Protein AF-0000000067832054 (afdb_homodimer)

Structure (mmCIF, N/CA/C/O backbone):
data_AF-0000000067832054-model_v1
#
loop_
_entity.id
_entity.type
_entity.pdbx_description
1 polymer 'Succinate dehydrogenase hydrophobic membrane anchor subunit'
#
loop_
_atom_site.group_PDB
_atom_site.id
_atom_site.type_symbol
_atom_site.label_atom_id
_atom_site.label_alt_id
_atom_site.label_comp_id
_atom_site.label_asym_id
_atom_site.label_entity_id
_atom_site.label_seq_id
_atom_site.pdbx_PDB_ins_code
_atom_site.Cartn_x
_atom_site.Cartn_y
_atom_site.Cartn_z
_atom_site.occupancy
_atom_site.B_iso_or_equiv
_atom_site.auth_seq_id
_atom_site.auth_comp_id
_atom_site.auth_asym_id
_atom_site.auth_atom_id
_atom_site.pdbx_PDB_model_num
ATOM 1 N N . MET A 1 1 ? 2.346 -46.156 -77.625 1 33.69 1 MET A N 1
ATOM 2 C CA . MET A 1 1 ? 1.283 -45.812 -76.688 1 33.69 1 MET A CA 1
ATOM 3 C C . MET A 1 1 ? 1.854 -45.531 -75.312 1 33.69 1 MET A C 1
ATOM 5 O O . MET A 1 1 ? 2.34 -46.469 -74.625 1 33.69 1 MET A O 1
ATOM 9 N N . SER A 1 2 ? 2.498 -44.281 -75.125 1 40.47 2 SER A N 1
ATOM 10 C CA . SER A 1 2 ? 3.213 -43.688 -74 1 40.47 2 SER A CA 1
ATOM 11 C C . SER A 1 2 ? 2.303 -43.531 -72.75 1 40.47 2 SER A C 1
ATOM 13 O O . SER A 1 2 ? 1.223 -42.969 -72.875 1 40.47 2 SER A O 1
ATOM 15 N N . GLN A 1 3 ? 2.223 -44.531 -71.875 1 40.19 3 GLN A N 1
ATOM 16 C CA . GLN A 1 3 ? 1.502 -44.594 -70.562 1 40.19 3 GLN A CA 1
ATOM 17 C C . GLN A 1 3 ? 1.875 -43.406 -69.688 1 40.19 3 GLN A C 1
ATOM 19 O O . GLN A 1 3 ? 3.043 -43.219 -69.375 1 40.19 3 GLN A O 1
ATOM 24 N N . VAL A 1 4 ? 1.217 -42.219 -69.938 1 43.94 4 VAL A N 1
ATOM 25 C CA . VAL A 1 4 ? 1.311 -41.031 -69.125 1 43.94 4 VAL A CA 1
ATOM 26 C C . VAL A 1 4 ? 0.984 -41.375 -67.625 1 43.94 4 VAL A C 1
ATOM 28 O O . VAL A 1 4 ? -0.061 -41.938 -67.375 1 43.94 4 VAL A O 1
ATOM 31 N N . ASP A 1 5 ? 1.998 -41.719 -66.812 1 42.72 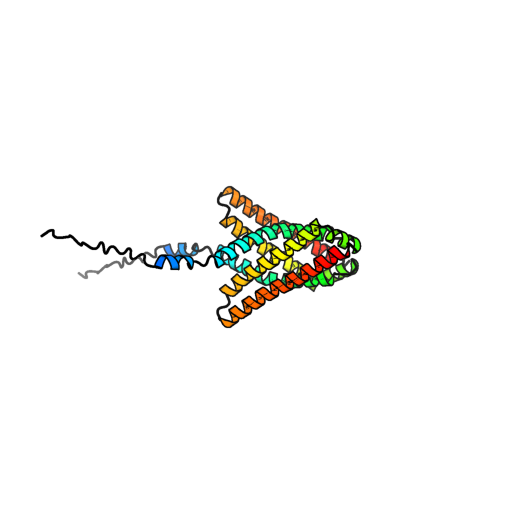5 ASP A N 1
ATOM 32 C CA . ASP A 1 5 ? 1.954 -41.906 -65.375 1 42.72 5 ASP A CA 1
ATOM 33 C C . ASP A 1 5 ? 1.341 -40.719 -64.688 1 42.72 5 ASP A C 1
ATOM 35 O O . ASP A 1 5 ? 1.955 -39.656 -64.625 1 42.72 5 ASP A O 1
ATOM 39 N N . ASN A 1 6 ? 0.06 -40.375 -64.875 1 41.69 6 ASN A N 1
ATOM 40 C CA . ASN A 1 6 ? -0.659 -39.312 -64.188 1 41.69 6 ASN A CA 1
ATOM 41 C C . ASN A 1 6 ? -0.686 -39.531 -62.656 1 41.69 6 ASN A C 1
ATOM 43 O O . ASN A 1 6 ? -1.661 -40.031 -62.125 1 41.69 6 ASN A O 1
ATOM 47 N N . ARG A 1 7 ? 0.294 -40.156 -61.969 1 42.91 7 ARG A N 1
ATOM 48 C CA . ARG A 1 7 ? 0.244 -40.25 -60.531 1 42.91 7 ARG A CA 1
ATOM 49 C C . ARG A 1 7 ? 0.083 -38.875 -59.906 1 42.91 7 ARG A C 1
ATOM 51 O O . ARG A 1 7 ? 0.966 -38.031 -60 1 42.91 7 ARG A O 1
ATOM 58 N N . GLN A 1 8 ? -1.174 -38.312 -59.906 1 37.03 8 GLN A N 1
ATOM 59 C CA . GLN A 1 8 ? -1.584 -37.094 -59.219 1 37.03 8 GLN A CA 1
ATOM 60 C C . GLN A 1 8 ? -1.083 -37.125 -57.781 1 37.03 8 GLN A C 1
ATOM 62 O O . GLN A 1 8 ? -1.231 -38.125 -57.062 1 37.03 8 GLN A O 1
ATOM 67 N N . ASN A 1 9 ? 0.013 -36.438 -57.406 1 40.25 9 ASN A N 1
ATOM 68 C CA . ASN A 1 9 ? 0.587 -36.094 -56.125 1 40.25 9 ASN A CA 1
ATOM 69 C C . ASN A 1 9 ? -0.485 -35.656 -55.125 1 40.25 9 ASN A C 1
ATOM 71 O O . ASN A 1 9 ? -0.99 -34.531 -55.219 1 40.25 9 ASN A O 1
ATOM 75 N N . THR A 1 10 ? -1.546 -36.406 -54.75 1 43.62 10 THR A N 1
ATOM 76 C CA . THR A 1 10 ? -2.566 -36.125 -53.75 1 43.62 10 THR A CA 1
ATOM 77 C C . THR A 1 10 ? -1.928 -35.781 -52.406 1 43.62 10 THR A C 1
ATOM 79 O O . THR A 1 10 ? -2.604 -35.781 -51.375 1 43.62 10 THR A O 1
ATOM 82 N N . ALA A 1 11 ? -0.562 -35.719 -52.281 1 40.88 11 ALA A N 1
ATOM 83 C CA . ALA A 1 11 ? -0.113 -35.281 -50.938 1 40.88 11 ALA A CA 1
ATOM 84 C C . ALA A 1 11 ? -0.702 -33.938 -50.562 1 40.88 11 ALA A C 1
ATOM 86 O O . ALA A 1 11 ? -0.162 -32.875 -50.938 1 40.88 11 ALA A O 1
ATOM 87 N N . LEU A 1 12 ? -1.973 -33.656 -50.875 1 41.66 12 LEU A N 1
ATOM 88 C CA . LEU A 1 12 ? -2.541 -32.438 -50.281 1 41.66 12 LEU A CA 1
ATOM 89 C C . LEU A 1 12 ? -2.143 -32.344 -48.812 1 41.66 12 LEU A C 1
ATOM 91 O O . LEU A 1 12 ? -2.205 -33.312 -48.062 1 41.66 12 LEU A O 1
ATOM 95 N N . SER A 1 13 ? -1.1 -31.562 -48.5 1 43.88 13 SER A N 1
ATOM 96 C CA . SER A 1 13 ? -0.665 -31.078 -47.188 1 43.88 13 SER A CA 1
ATOM 97 C C . SER A 1 13 ? -1.856 -30.703 -46.312 1 43.88 13 SER A C 1
ATOM 99 O O . SER A 1 13 ? -2.629 -29.812 -46.656 1 43.88 13 SER A O 1
ATOM 101 N N . MET A 1 14 ? -2.689 -31.656 -45.844 1 42.53 14 MET A N 1
ATOM 102 C CA . MET A 1 14 ? -3.674 -31.344 -44.812 1 42.53 14 MET A CA 1
ATOM 103 C C . MET A 1 14 ? -3.061 -30.469 -43.719 1 42.53 14 MET A C 1
ATOM 105 O O . MET A 1 14 ? -2.381 -30.984 -42.844 1 42.53 14 MET A O 1
ATOM 109 N N . ARG A 1 15 ? -2.375 -29.344 -44.125 1 40.06 15 ARG A N 1
ATOM 110 C CA . ARG A 1 15 ? -2.152 -28.422 -43.031 1 40.06 15 ARG A CA 1
ATOM 111 C C . ARG A 1 15 ? -3.416 -28.266 -42.188 1 40.06 15 ARG A C 1
ATOM 113 O O . ARG A 1 15 ? -4.461 -27.875 -42.688 1 40.06 15 ARG A O 1
ATOM 120 N N . THR A 1 16 ? -3.691 -29.234 -41.344 1 38.56 16 THR A N 1
ATOM 121 C CA . THR A 1 16 ? -4.738 -29.078 -40.344 1 38.56 16 THR A CA 1
ATOM 122 C C . THR A 1 16 ? -4.707 -27.688 -39.75 1 38.56 16 THR A C 1
ATOM 124 O O . THR A 1 16 ? -3.631 -27.156 -39.469 1 38.56 16 THR A O 1
ATOM 127 N N . PRO A 1 17 ? -5.719 -26.891 -39.969 1 43.28 17 PRO A N 1
ATOM 128 C CA . PRO A 1 17 ? -5.902 -25.562 -39.344 1 43.28 17 PRO A CA 1
ATOM 129 C C . PRO A 1 17 ? -5.629 -25.562 -37.844 1 43.28 17 PRO A C 1
ATOM 131 O O . PRO A 1 17 ? -5.98 -24.609 -37.156 1 43.28 17 PRO A O 1
ATOM 134 N N . ARG A 1 18 ? -5.145 -26.625 -37.281 1 42.75 18 ARG A N 1
ATOM 135 C CA . ARG A 1 18 ? -4.988 -26.594 -35.844 1 42.75 18 ARG A CA 1
ATOM 136 C C . ARG A 1 18 ? -3.98 -25.516 -35.438 1 42.75 18 ARG A C 1
ATOM 138 O O . ARG A 1 18 ? -3.789 -25.266 -34.25 1 42.75 18 ARG A O 1
ATOM 145 N N . ALA A 1 19 ? -3.188 -25.078 -36.406 1 43.16 19 ALA A N 1
ATOM 146 C CA . ALA A 1 19 ? -2.193 -24.109 -35.938 1 43.16 19 ALA A CA 1
ATOM 147 C C . ALA A 1 19 ? -2.859 -22.828 -35.469 1 43.16 19 ALA A C 1
ATOM 149 O O . ALA A 1 19 ? -2.27 -22.062 -34.688 1 43.16 19 ALA A O 1
ATOM 150 N N . ARG A 1 20 ? -4.059 -22.547 -36.031 1 40.66 20 ARG A N 1
ATOM 151 C CA . ARG A 1 20 ? -4.574 -21.25 -35.625 1 40.66 20 ARG A CA 1
ATOM 152 C C . ARG A 1 20 ? -5.082 -21.281 -34.188 1 40.66 20 ARG A C 1
ATOM 154 O O . ARG A 1 20 ? -5.246 -20.234 -33.562 1 40.66 20 ARG A O 1
ATOM 161 N N . VAL A 1 21 ? -5.504 -22.516 -33.688 1 41.47 21 VAL A N 1
ATOM 162 C CA . VAL A 1 21 ? -6.051 -22.484 -32.344 1 41.47 21 VAL A CA 1
ATOM 163 C C . VAL A 1 21 ? -4.926 -22.281 -31.328 1 41.47 21 VAL A C 1
ATOM 165 O O . VAL A 1 21 ? -5.172 -22.172 -30.125 1 41.47 21 VAL A O 1
ATOM 168 N N . LYS A 1 22 ? -3.719 -22.547 -31.672 1 39.19 22 LYS A N 1
ATOM 169 C CA . LYS A 1 22 ? -2.664 -22.438 -30.672 1 39.19 22 LYS A CA 1
ATOM 170 C C . LYS A 1 22 ? -2.578 -21.016 -30.125 1 39.19 22 LYS A C 1
ATOM 172 O O . LYS A 1 22 ? -1.837 -20.75 -29.172 1 39.19 22 LYS A O 1
ATOM 177 N N . GLY A 1 23 ? -2.98 -20.125 -30.922 1 40.56 23 GLY A N 1
ATOM 178 C CA . GLY A 1 23 ? -2.797 -18.75 -30.438 1 40.56 23 GLY A CA 1
ATOM 179 C C . GLY A 1 23 ? -3.67 -18.422 -29.25 1 40.56 23 GLY A C 1
ATOM 180 O O . GLY A 1 23 ? -3.586 -17.328 -28.703 1 40.56 23 GLY A O 1
ATOM 181 N N . LEU A 1 24 ? -4.902 -19.078 -29.156 1 40.03 24 LEU A N 1
ATOM 182 C CA . LEU A 1 24 ? -5.762 -18.75 -28.031 1 40.03 24 LEU A CA 1
ATOM 183 C C . LEU A 1 24 ? -5.242 -19.406 -26.75 1 40.03 24 LEU A C 1
ATOM 185 O O . LEU A 1 24 ? -5.992 -19.578 -25.781 1 40.03 24 LEU A O 1
ATOM 189 N N . GLY A 1 25 ? -4.273 -20.328 -26.781 1 38.09 25 GLY A N 1
ATOM 190 C CA . GLY A 1 25 ? -3.82 -21.141 -25.672 1 38.09 25 GLY A CA 1
ATOM 191 C C . GLY A 1 25 ? -3.846 -20.406 -24.344 1 38.09 25 GLY A C 1
ATOM 192 O O . GLY A 1 25 ? -4.422 -19.312 -24.25 1 38.09 25 GLY A O 1
ATOM 193 N N . ALA A 1 26 ? -2.795 -20.688 -23.422 1 42.59 26 ALA A N 1
ATOM 194 C CA . ALA A 1 26 ? -2.586 -20 -22.141 1 42.59 26 ALA A CA 1
ATOM 195 C C . ALA A 1 26 ? -2.74 -18.5 -22.281 1 42.59 26 ALA A C 1
ATOM 197 O O . ALA A 1 26 ? -1.941 -17.844 -22.969 1 42.59 26 ALA A O 1
ATOM 198 N N . SER A 1 27 ? -3.879 -17.812 -22.531 1 42.97 27 SER A N 1
ATOM 199 C CA . SER A 1 27 ? -4.316 -16.469 -22.906 1 42.97 27 SER A CA 1
ATOM 200 C C . SER A 1 27 ? -3.373 -15.414 -22.344 1 42.97 27 SER A C 1
ATOM 202 O O . SER A 1 27 ? -3.041 -15.445 -21.156 1 42.97 27 SER A O 1
ATOM 204 N N . GLY A 1 28 ? -2.328 -15.023 -23.016 1 49.34 28 GLY A N 1
ATOM 205 C CA . GLY A 1 28 ? -1.411 -13.906 -22.828 1 49.34 28 GLY A CA 1
ATOM 206 C C . GLY A 1 28 ? -1.923 -12.875 -21.844 1 49.34 28 GLY A C 1
ATOM 207 O O . GLY A 1 28 ? -1.162 -12.023 -21.375 1 49.34 28 GLY A O 1
ATOM 208 N N . HIS A 1 29 ? -3.254 -12.781 -21.672 1 55.72 29 HIS A N 1
ATOM 209 C CA . HIS A 1 29 ? -3.836 -11.766 -20.812 1 55.72 29 HIS A CA 1
ATOM 210 C C . HIS A 1 29 ? -3.529 -12.062 -19.344 1 55.72 29 HIS A C 1
ATOM 212 O O . HIS A 1 29 ? -3.262 -11.141 -18.562 1 55.72 29 HIS A O 1
ATOM 218 N N . GLY A 1 30 ? -3.49 -13.383 -19 1 60.53 30 GLY A N 1
ATOM 219 C CA . GLY A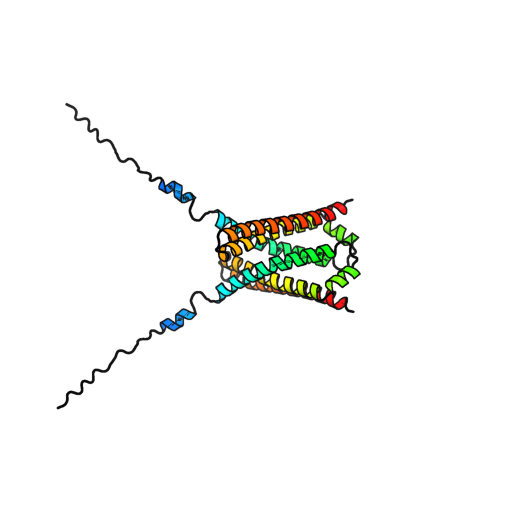 1 30 ? -3.205 -13.734 -17.609 1 60.53 30 GLY A CA 1
ATOM 220 C C . GLY A 1 30 ? -1.763 -13.477 -17.219 1 60.53 30 GLY A C 1
ATOM 221 O O . GLY A 1 30 ? -1.495 -12.938 -16.141 1 60.53 30 GLY A O 1
ATOM 222 N N . ALA A 1 31 ? -0.839 -13.789 -18.109 1 68.69 31 ALA A N 1
ATOM 223 C CA . ALA A 1 31 ? 0.584 -13.602 -17.828 1 68.69 31 ALA A CA 1
ATOM 224 C C . ALA A 1 31 ? 0.932 -12.125 -17.719 1 68.69 31 ALA A C 1
ATOM 226 O O . ALA A 1 31 ? 1.747 -11.734 -16.875 1 68.69 31 ALA A O 1
ATOM 227 N N . GLY A 1 32 ? 0.336 -11.414 -18.547 1 75.81 32 GLY A N 1
ATOM 228 C CA . GLY A 1 32 ? 0.558 -9.977 -18.5 1 75.81 32 GLY A CA 1
ATOM 229 C C . GLY A 1 32 ? 0.115 -9.359 -17.188 1 75.81 32 GLY A C 1
ATOM 230 O O . GLY A 1 32 ? 0.824 -8.523 -16.625 1 75.81 32 GLY A O 1
ATOM 231 N N . HIS A 1 33 ? -1.023 -9.922 -16.656 1 83.31 33 HIS A N 1
ATOM 232 C CA . HIS A 1 33 ? -1.553 -9.422 -15.383 1 83.31 33 HIS A CA 1
ATOM 233 C C . HIS A 1 33 ? -0.624 -9.758 -14.227 1 83.31 33 HIS A C 1
ATOM 235 O O . HIS A 1 33 ? -0.399 -8.93 -13.344 1 83.31 33 HIS A O 1
ATOM 241 N N . PHE A 1 34 ? -0.03 -10.914 -14.43 1 85.94 34 PHE A N 1
ATOM 242 C CA . PHE A 1 34 ? 0.839 -11.375 -13.352 1 85.94 34 PHE A CA 1
ATOM 243 C C . PHE A 1 34 ? 2.127 -10.562 -13.312 1 85.94 34 PHE A C 1
ATOM 245 O O . PHE A 1 34 ? 2.559 -10.133 -12.234 1 85.94 34 PHE A O 1
ATOM 252 N N . TRP A 1 35 ? 2.689 -10.359 -14.438 1 90.75 35 TRP A N 1
ATOM 253 C CA . TRP A 1 35 ? 3.945 -9.617 -14.469 1 90.75 35 TRP A CA 1
ATOM 254 C C . TRP A 1 35 ? 3.732 -8.172 -14.039 1 90.75 35 TRP A C 1
ATOM 256 O O . TRP A 1 35 ? 4.562 -7.598 -13.328 1 90.75 35 TRP A O 1
ATOM 266 N N . LEU A 1 36 ? 2.652 -7.598 -14.445 1 94.81 36 LEU A N 1
ATOM 267 C CA . LEU A 1 36 ? 2.357 -6.215 -14.086 1 94.81 36 LEU A CA 1
ATOM 268 C C . LEU A 1 36 ? 2.131 -6.078 -12.586 1 94.81 36 LEU A C 1
ATOM 270 O O . LEU A 1 36 ? 2.543 -5.086 -11.977 1 94.81 36 LEU A O 1
ATOM 274 N N . GLN A 1 37 ? 1.518 -6.996 -11.984 1 95.12 37 GLN A N 1
ATOM 275 C CA . GLN A 1 37 ? 1.31 -6.977 -10.539 1 95.12 37 GLN A CA 1
ATOM 276 C C . GLN A 1 37 ? 2.639 -7.023 -9.789 1 95.12 37 GLN A C 1
ATOM 278 O O . GLN A 1 37 ? 2.842 -6.281 -8.828 1 95.12 37 GLN A O 1
ATOM 283 N N . ARG A 1 38 ? 3.545 -7.84 -10.273 1 93.69 38 ARG A N 1
ATOM 284 C CA . ARG A 1 38 ? 4.863 -7.93 -9.656 1 93.69 38 ARG A CA 1
ATOM 285 C C . ARG A 1 38 ? 5.66 -6.648 -9.875 1 93.69 38 ARG A C 1
ATOM 287 O O . ARG A 1 38 ? 6.359 -6.184 -8.969 1 93.69 38 ARG A O 1
ATOM 294 N N . LEU A 1 39 ? 5.523 -6.141 -11.086 1 95.75 39 LEU A N 1
ATOM 295 C CA . LEU A 1 39 ? 6.219 -4.895 -11.398 1 95.75 39 LEU A CA 1
ATOM 296 C C . LEU A 1 39 ? 5.719 -3.76 -10.508 1 95.75 39 LEU A C 1
ATOM 298 O O . LEU A 1 39 ? 6.516 -3.02 -9.93 1 95.75 39 LEU A O 1
ATOM 302 N N . THR A 1 40 ? 4.453 -3.617 -10.328 1 97.06 40 THR A N 1
ATOM 303 C CA . THR A 1 40 ? 3.906 -2.574 -9.469 1 97.06 40 THR A CA 1
ATOM 304 C C . THR A 1 40 ? 4.234 -2.852 -8.008 1 97.06 40 THR A C 1
ATOM 306 O O . THR A 1 40 ? 4.469 -1.922 -7.23 1 97.06 40 THR A O 1
ATOM 309 N N . GLY A 1 41 ? 4.25 -4.133 -7.691 1 97.31 41 GLY A N 1
ATOM 310 C CA . GLY A 1 41 ? 4.676 -4.473 -6.34 1 97.31 41 GLY A CA 1
ATOM 311 C C . GLY A 1 41 ? 6.07 -3.975 -6.016 1 97.31 41 GLY A C 1
ATOM 312 O O . GLY A 1 41 ? 6.281 -3.34 -4.977 1 97.31 41 GLY A O 1
ATOM 313 N N . ALA A 1 42 ? 6.973 -4.23 -6.895 1 95.62 42 ALA A N 1
ATOM 314 C CA . ALA A 1 42 ? 8.352 -3.789 -6.703 1 95.62 42 ALA A CA 1
ATOM 315 C C . ALA A 1 42 ? 8.445 -2.266 -6.699 1 95.62 42 ALA A C 1
ATOM 317 O O . ALA A 1 42 ? 9.133 -1.683 -5.859 1 95.62 42 ALA A O 1
ATOM 318 N N . SER A 1 43 ? 7.797 -1.678 -7.648 1 97.38 43 SER A N 1
ATOM 319 C CA . SER A 1 43 ? 7.758 -0.22 -7.695 1 97.38 43 SER A CA 1
ATOM 320 C C . SER A 1 43 ? 7.164 0.361 -6.418 1 97.38 43 SER A C 1
ATOM 322 O O . SER A 1 43 ? 7.656 1.362 -5.895 1 97.38 43 SER A O 1
ATOM 324 N N . ASN A 1 44 ? 6.141 -0.279 -5.918 1 97.94 44 ASN A N 1
ATOM 325 C CA . ASN A 1 44 ? 5.465 0.205 -4.723 1 97.94 44 ASN A CA 1
ATOM 326 C C . ASN A 1 44 ? 6.371 0.133 -3.496 1 97.94 44 ASN A C 1
ATOM 328 O O . ASN A 1 44 ? 6.293 0.984 -2.609 1 97.94 44 ASN A O 1
ATOM 332 N N . ALA A 1 45 ? 7.215 -0.845 -3.436 1 96.19 45 ALA A N 1
ATOM 333 C CA . ALA A 1 45 ? 8.164 -0.909 -2.326 1 96.19 45 ALA A CA 1
ATOM 334 C C . ALA A 1 45 ? 9.031 0.347 -2.273 1 96.19 45 ALA A C 1
ATOM 336 O O . ALA A 1 45 ? 9.266 0.901 -1.196 1 96.19 45 ALA A O 1
ATOM 337 N N . LEU A 1 46 ? 9.453 0.815 -3.4 1 96.69 46 LEU A N 1
ATOM 338 C CA . LEU A 1 46 ? 10.289 2.008 -3.479 1 96.69 46 LEU A CA 1
ATOM 339 C C . LEU A 1 46 ? 9.461 3.268 -3.26 1 96.69 46 LEU A C 1
ATOM 341 O O . LEU A 1 46 ? 9.852 4.152 -2.498 1 96.69 46 LEU A O 1
ATOM 345 N N . LEU A 1 47 ? 8.336 3.344 -3.848 1 98 47 LEU A N 1
ATOM 346 C CA . LEU A 1 47 ? 7.484 4.531 -3.795 1 98 47 LEU A CA 1
ATOM 347 C C . LEU A 1 47 ? 6.898 4.719 -2.4 1 98 47 LEU A C 1
ATOM 349 O O . LEU A 1 47 ? 6.719 5.852 -1.946 1 98 47 LEU A O 1
ATOM 353 N N . MET A 1 48 ? 6.586 3.621 -1.755 1 96 48 MET A N 1
ATOM 354 C CA . MET A 1 48 ? 6.062 3.729 -0.396 1 96 48 MET A CA 1
ATOM 355 C C . MET A 1 48 ? 7.133 4.25 0.56 1 96 48 MET A C 1
ATOM 357 O O . MET A 1 48 ? 6.828 5.004 1.485 1 96 48 MET A O 1
ATOM 361 N N . LEU A 1 49 ? 8.352 3.838 0.346 1 95.75 49 LEU A N 1
ATOM 362 C CA . LEU A 1 49 ? 9.438 4.406 1.137 1 95.75 49 LEU A CA 1
ATOM 363 C C . LEU A 1 49 ? 9.531 5.914 0.932 1 95.75 49 LEU A C 1
ATOM 365 O O . LEU A 1 49 ? 9.648 6.672 1.899 1 95.75 49 LEU A O 1
ATOM 369 N N . ALA A 1 50 ? 9.469 6.305 -0.283 1 96.94 50 ALA A N 1
ATOM 370 C CA . ALA A 1 50 ? 9.469 7.734 -0.582 1 96.94 50 ALA A CA 1
ATOM 371 C C . ALA A 1 50 ? 8.289 8.438 0.084 1 96.94 50 ALA A C 1
ATOM 373 O O . ALA A 1 50 ? 8.43 9.539 0.615 1 96.94 50 ALA A O 1
ATOM 374 N N . PHE A 1 51 ? 7.137 7.816 0.112 1 95.94 51 PHE A N 1
ATOM 375 C CA . PHE A 1 51 ? 5.938 8.367 0.735 1 95.94 51 PHE A CA 1
ATOM 376 C C . PHE A 1 51 ? 6.141 8.547 2.234 1 95.94 51 PHE A C 1
ATOM 378 O O . PHE A 1 51 ? 5.82 9.602 2.789 1 95.94 51 PHE A O 1
ATOM 385 N N . VAL A 1 52 ? 6.715 7.555 2.859 1 92.19 52 VAL A N 1
ATOM 386 C CA . VAL A 1 52 ? 6.969 7.617 4.297 1 92.19 52 VAL A CA 1
ATOM 387 C C . VAL A 1 52 ? 7.934 8.758 4.602 1 92.19 52 VAL A C 1
ATOM 389 O O . VAL A 1 52 ? 7.738 9.5 5.566 1 92.19 52 VAL A O 1
ATOM 392 N N . VAL A 1 53 ? 8.945 8.945 3.764 1 93.69 53 VAL A N 1
ATOM 393 C CA . VAL A 1 53 ? 9.922 10.008 3.949 1 93.69 53 VAL A CA 1
ATOM 394 C C . VAL A 1 53 ? 9.234 11.367 3.783 1 93.69 53 VAL A C 1
ATOM 396 O O . VAL A 1 53 ? 9.477 12.289 4.566 1 93.69 53 VAL A O 1
ATOM 399 N N . ILE A 1 54 ? 8.328 11.477 2.848 1 93.69 54 ILE A N 1
ATOM 400 C CA . ILE A 1 54 ? 7.605 12.727 2.604 1 93.69 54 ILE A CA 1
ATOM 401 C C . ILE A 1 54 ? 6.723 13.055 3.805 1 93.69 54 ILE A C 1
ATOM 403 O O . ILE A 1 54 ? 6.695 14.195 4.27 1 93.69 54 ILE A O 1
ATOM 407 N N . ILE A 1 55 ? 6.055 12.047 4.336 1 88.31 55 ILE A N 1
ATOM 408 C CA . ILE A 1 55 ? 5.199 12.258 5.496 1 88.31 55 ILE A CA 1
ATOM 409 C C . ILE A 1 55 ? 6.051 12.664 6.699 1 88.31 55 ILE A C 1
ATOM 411 O O . ILE A 1 55 ? 5.684 13.562 7.457 1 88.31 55 ILE A O 1
ATOM 415 N N . ALA A 1 56 ? 7.215 12.023 6.812 1 86 56 ALA A N 1
ATOM 416 C CA . ALA A 1 56 ? 8.117 12.344 7.914 1 86 56 ALA A CA 1
ATOM 417 C C . ALA A 1 56 ? 8.633 13.773 7.801 1 86 56 ALA A C 1
ATOM 419 O O . ALA A 1 56 ? 8.797 14.461 8.812 1 86 56 ALA A O 1
ATOM 420 N N . LEU A 1 57 ? 8.82 14.227 6.625 1 89 57 LEU A N 1
ATOM 421 C CA . LEU A 1 57 ? 9.305 15.586 6.391 1 89 57 LEU A CA 1
ATOM 422 C C . LEU A 1 57 ? 8.227 16.609 6.73 1 89 57 LEU A C 1
ATOM 424 O O . LEU A 1 57 ? 8.531 17.781 6.949 1 89 57 LEU A O 1
ATOM 428 N N . MET A 1 58 ? 7.02 16.172 6.75 1 84.19 58 MET A N 1
ATOM 429 C CA . MET A 1 58 ? 5.91 17.062 7.047 1 84.19 58 MET A CA 1
ATOM 430 C C . MET A 1 58 ? 5.734 17.234 8.555 1 84.19 58 MET A C 1
ATOM 432 O O . MET A 1 58 ? 5.094 18.188 9 1 84.19 58 MET A O 1
ATOM 436 N N . ALA A 1 59 ? 6.324 16.328 9.258 1 76.75 59 ALA A N 1
ATOM 437 C CA . ALA A 1 59 ? 6.164 16.391 10.711 1 76.75 59 ALA A CA 1
ATOM 438 C C . ALA A 1 59 ? 6.664 17.719 11.266 1 76.75 59 ALA A C 1
ATOM 440 O O . ALA A 1 59 ? 7.773 18.156 10.95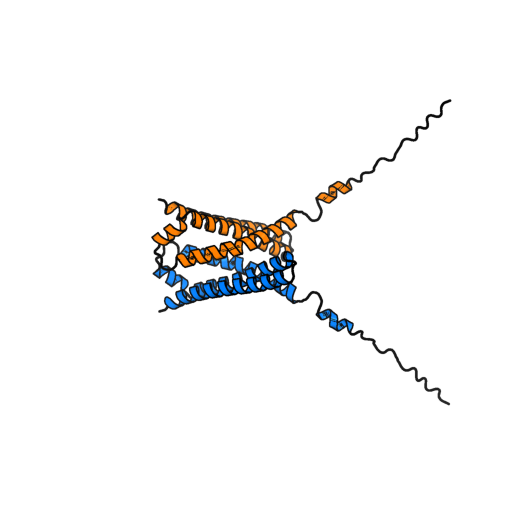3 1 76.75 59 ALA A O 1
ATOM 441 N N . GLY A 1 60 ? 5.82 18.391 12.016 1 76.5 60 GLY A N 1
ATOM 442 C CA . GLY A 1 60 ? 6.203 19.641 12.664 1 76.5 60 GLY A CA 1
ATOM 443 C C . GLY A 1 60 ? 6.051 20.859 11.773 1 76.5 60 GLY A C 1
ATOM 444 O O . GLY A 1 60 ? 6.285 21.984 12.203 1 76.5 60 GLY A O 1
ATOM 445 N N . ARG A 1 61 ? 5.742 20.625 10.562 1 81.75 61 ARG A N 1
ATOM 446 C CA . ARG A 1 61 ? 5.602 21.75 9.641 1 81.75 61 ARG A CA 1
ATOM 447 C C . ARG A 1 61 ? 4.215 22.375 9.742 1 81.75 61 ARG A C 1
ATOM 449 O O . ARG A 1 61 ? 3.254 21.703 10.141 1 81.75 61 ARG A O 1
ATOM 456 N N . THR A 1 62 ? 4.215 23.672 9.438 1 83.12 62 THR A N 1
ATOM 457 C CA . THR A 1 62 ? 2.938 24.359 9.328 1 83.12 62 THR A CA 1
ATOM 458 C C . THR A 1 62 ? 2.221 23.969 8.031 1 83.12 62 THR A C 1
ATOM 460 O O . THR A 1 62 ? 2.814 23.344 7.152 1 83.12 62 THR A O 1
ATOM 463 N N . TYR A 1 63 ? 0.944 24.281 7.953 1 81.62 63 TYR A N 1
ATOM 464 C CA . TYR A 1 63 ? 0.154 23.953 6.773 1 81.62 63 TYR A CA 1
ATOM 465 C C . TYR A 1 63 ? 0.763 24.578 5.523 1 81.62 63 TYR A C 1
ATOM 467 O O . TYR A 1 63 ? 0.958 23.891 4.512 1 81.62 63 TYR A O 1
ATOM 475 N N . PRO A 1 64 ? 1.188 25.859 5.582 1 85.88 64 PRO A N 1
ATOM 476 C CA . PRO A 1 64 ? 1.8 26.438 4.383 1 85.88 64 PRO A CA 1
ATOM 477 C C . PRO A 1 64 ? 3.096 25.734 3.982 1 85.88 64 PRO A C 1
ATOM 479 O O . PRO A 1 64 ? 3.369 25.578 2.791 1 85.88 64 PRO A O 1
ATOM 482 N N . GLN A 1 65 ? 3.846 25.266 4.875 1 88.06 65 GLN A N 1
ATOM 483 C CA . GLN A 1 65 ? 5.09 24.562 4.586 1 88.06 65 GLN A CA 1
ATOM 484 C C . GLN A 1 65 ? 4.816 23.188 3.979 1 88.06 65 GLN A C 1
ATOM 486 O O . GLN A 1 65 ? 5.539 22.734 3.086 1 88.06 65 GLN A O 1
ATOM 491 N N . ALA A 1 66 ? 3.762 22.594 4.516 1 86.69 66 ALA A N 1
ATOM 492 C CA . ALA A 1 66 ? 3.359 21.297 3.979 1 86.69 66 ALA A CA 1
ATOM 493 C C . ALA A 1 66 ? 2.877 21.438 2.537 1 86.69 66 ALA A C 1
ATOM 495 O O . ALA A 1 66 ? 3.229 20.609 1.682 1 86.69 66 ALA A O 1
ATOM 496 N N . VAL A 1 67 ? 2.15 22.406 2.316 1 89 67 VAL A N 1
ATOM 497 C CA . VAL A 1 67 ? 1.647 22.672 0.973 1 89 67 VAL A CA 1
ATOM 498 C C . VAL A 1 67 ? 2.814 22.953 0.029 1 89 67 VAL A C 1
ATOM 500 O O . VAL A 1 67 ? 2.836 22.469 -1.104 1 89 67 VAL A O 1
ATOM 503 N N . ALA A 1 68 ? 3.77 23.719 0.5 1 93 68 ALA A N 1
ATOM 504 C CA . ALA A 1 68 ? 4.945 24.016 -0.312 1 93 68 ALA A CA 1
ATOM 505 C C . ALA A 1 68 ? 5.707 22.75 -0.675 1 93 68 ALA A C 1
ATOM 507 O O . ALA A 1 68 ? 6.191 22.609 -1.801 1 93 68 ALA A O 1
ATOM 508 N N . LEU A 1 69 ? 5.77 21.891 0.26 1 93.75 69 LEU A N 1
ATOM 509 C CA . LEU A 1 69 ? 6.457 20.625 0.019 1 93.75 69 LEU A CA 1
ATOM 510 C C . LEU A 1 69 ? 5.738 19.812 -1.055 1 93.75 69 LEU A C 1
ATOM 512 O O . LEU A 1 69 ? 6.371 19.328 -1.995 1 93.75 69 LEU A O 1
ATOM 516 N N . VAL A 1 70 ? 4.395 19.719 -0.949 1 92.69 70 VAL A N 1
ATOM 517 C CA . VAL A 1 70 ? 3.6 18.922 -1.876 1 92.69 70 VAL A CA 1
ATOM 518 C C . VAL A 1 70 ? 3.564 19.609 -3.244 1 92.69 70 VAL A C 1
ATOM 520 O O . VAL A 1 70 ? 3.41 18.938 -4.27 1 92.69 70 VAL A O 1
ATOM 523 N N . SER A 1 71 ? 3.77 20.859 -3.223 1 94.94 71 SER A N 1
ATOM 524 C CA . SER A 1 71 ? 3.727 21.625 -4.465 1 94.94 71 SER A CA 1
ATOM 525 C C . SER A 1 71 ? 5.035 21.5 -5.234 1 94.94 71 SER A C 1
ATOM 527 O O . SER A 1 71 ? 5.113 21.906 -6.402 1 94.94 71 SER A O 1
ATOM 529 N N . HIS A 1 72 ? 6.086 21.078 -4.57 1 96.12 72 HIS A N 1
ATOM 530 C CA . HIS A 1 72 ? 7.316 20.797 -5.305 1 96.12 72 HIS A CA 1
ATOM 531 C C . HIS A 1 72 ? 7.086 19.766 -6.398 1 96.12 72 HIS A C 1
ATOM 533 O O . HIS A 1 72 ? 6.5 18.703 -6.145 1 96.12 72 HIS A O 1
ATOM 539 N N . PRO A 1 73 ? 7.508 19.984 -7.637 1 96.38 73 PRO A N 1
ATOM 540 C CA . PRO A 1 73 ? 7.184 19.109 -8.766 1 96.38 73 PRO A CA 1
ATOM 541 C C . PRO A 1 73 ? 7.648 17.672 -8.555 1 96.38 73 PRO A C 1
ATOM 543 O O . PRO A 1 73 ? 6.949 16.734 -8.938 1 96.38 73 PRO A O 1
ATOM 546 N N . LEU A 1 74 ? 8.789 17.484 -7.973 1 97.31 74 LEU A N 1
ATOM 547 C CA . LEU A 1 74 ? 9.289 16.125 -7.742 1 97.31 74 LEU A CA 1
ATOM 548 C C . LEU A 1 74 ? 8.406 15.375 -6.754 1 97.31 74 LEU A C 1
ATOM 550 O O . LEU A 1 74 ? 8.117 14.195 -6.949 1 97.31 74 LEU A O 1
ATOM 554 N N . VAL A 1 75 ? 8.008 16.016 -5.68 1 97.44 75 VAL A N 1
ATOM 555 C CA . VAL A 1 75 ? 7.164 15.398 -4.668 1 97.44 75 VAL A CA 1
ATOM 556 C C . VAL A 1 75 ? 5.797 15.07 -5.266 1 97.44 75 VAL A C 1
ATOM 558 O O . VAL A 1 75 ? 5.289 13.961 -5.094 1 97.44 75 VAL A O 1
ATOM 561 N N . ALA A 1 76 ? 5.273 16 -6.023 1 97.31 76 ALA A N 1
ATOM 562 C CA . ALA A 1 76 ? 3.971 15.797 -6.648 1 97.31 76 ALA A CA 1
ATOM 563 C C . ALA A 1 76 ? 4.012 14.617 -7.617 1 97.31 76 ALA A C 1
ATOM 565 O O . ALA A 1 76 ? 3.096 13.789 -7.645 1 97.31 76 ALA A O 1
ATOM 566 N N . ILE A 1 77 ? 5.039 14.531 -8.359 1 98.19 77 ILE A N 1
ATOM 567 C CA . ILE A 1 77 ? 5.184 13.461 -9.336 1 98.19 77 ILE A CA 1
ATOM 568 C C . ILE A 1 77 ? 5.289 12.117 -8.617 1 98.19 77 ILE A C 1
ATOM 570 O O . ILE A 1 77 ? 4.668 11.133 -9.039 1 98.19 77 ILE A O 1
ATOM 574 N N . ILE A 1 78 ? 6.102 12.07 -7.586 1 98.44 78 ILE A N 1
ATOM 575 C CA . ILE A 1 78 ? 6.262 10.844 -6.809 1 98.44 78 ILE A CA 1
ATOM 576 C C . ILE A 1 78 ? 4.91 10.398 -6.254 1 98.44 78 ILE A C 1
ATOM 578 O O . ILE A 1 78 ? 4.551 9.227 -6.34 1 98.44 78 ILE A O 1
ATOM 582 N N . LEU A 1 79 ? 4.117 11.328 -5.719 1 97.88 79 LEU A N 1
ATOM 583 C CA . LEU A 1 79 ? 2.816 11.008 -5.145 1 97.88 79 LEU A CA 1
ATOM 584 C C . LEU A 1 79 ? 1.844 10.539 -6.223 1 97.88 79 LEU A C 1
ATOM 586 O O . LEU A 1 79 ? 1.076 9.602 -6.004 1 97.88 79 LEU A O 1
ATOM 590 N N . ILE A 1 80 ? 1.88 11.141 -7.375 1 98.44 80 ILE A N 1
ATOM 591 C CA . ILE A 1 80 ? 1.01 10.766 -8.484 1 98.44 80 ILE A CA 1
ATOM 592 C C . ILE A 1 80 ? 1.361 9.359 -8.961 1 98.44 80 ILE A C 1
ATOM 594 O O . ILE A 1 80 ? 0.477 8.516 -9.148 1 98.44 80 ILE A O 1
ATOM 598 N N . LEU A 1 81 ? 2.65 9.117 -9.102 1 98.69 81 LEU A N 1
ATOM 599 C CA . LEU A 1 81 ? 3.098 7.793 -9.516 1 98.69 81 LEU A CA 1
ATOM 600 C C . LEU A 1 81 ? 2.697 6.742 -8.484 1 98.69 81 LEU A C 1
ATOM 602 O O . LEU A 1 81 ? 2.291 5.637 -8.844 1 98.69 81 LEU A O 1
ATOM 606 N N . ALA A 1 82 ? 2.816 7.074 -7.223 1 98.19 82 ALA A N 1
ATOM 607 C CA . ALA A 1 82 ? 2.453 6.148 -6.152 1 98.19 82 ALA A CA 1
ATOM 608 C C . ALA A 1 82 ? 0.971 5.789 -6.219 1 98.19 82 ALA A C 1
ATOM 610 O O . ALA A 1 82 ? 0.607 4.613 -6.121 1 98.19 82 ALA A O 1
ATOM 611 N N . VAL A 1 83 ? 0.119 6.773 -6.434 1 98 83 VAL A N 1
ATOM 612 C CA . VAL A 1 83 ? -1.321 6.543 -6.477 1 98 83 VAL A CA 1
ATOM 613 C C . VAL A 1 83 ? -1.667 5.645 -7.66 1 98 83 VAL A C 1
ATOM 615 O O . VAL A 1 83 ? -2.402 4.664 -7.512 1 98 83 VAL A O 1
ATOM 618 N N . VAL A 1 84 ? -1.116 5.941 -8.812 1 98.5 84 VAL A N 1
ATOM 619 C CA . VAL A 1 84 ? -1.401 5.172 -10.023 1 98.5 84 VAL A CA 1
ATOM 620 C C . VAL A 1 84 ? -0.897 3.74 -9.852 1 98.5 84 VAL A C 1
ATOM 622 O O . VAL A 1 84 ? -1.622 2.783 -10.125 1 98.5 84 VAL A O 1
ATOM 625 N N . SER A 1 85 ? 0.28 3.59 -9.375 1 98.62 85 SER A N 1
ATOM 626 C CA . SER A 1 85 ? 0.875 2.268 -9.203 1 98.62 85 SER A CA 1
ATOM 627 C C . SER A 1 85 ? 0.108 1.443 -8.18 1 98.62 85 SER A C 1
ATOM 629 O O . SER A 1 85 ? -0.201 0.274 -8.414 1 98.62 85 SER A O 1
ATOM 631 N N . VAL A 1 86 ? -0.205 2.01 -7.035 1 98 86 VAL A N 1
ATOM 632 C CA . VAL A 1 86 ? -0.86 1.291 -5.945 1 98 86 VAL A CA 1
ATOM 633 C C . VAL A 1 86 ? -2.26 0.86 -6.379 1 98 86 VAL A C 1
ATOM 635 O O . VAL A 1 86 ? -2.695 -0.253 -6.078 1 98 86 VAL A O 1
ATOM 638 N N . THR A 1 87 ? -2.982 1.697 -7.074 1 98.06 87 THR A N 1
ATOM 639 C CA . THR A 1 87 ? -4.352 1.36 -7.453 1 98.06 87 THR A CA 1
ATOM 640 C C . THR A 1 87 ? -4.363 0.272 -8.523 1 98.06 87 THR A C 1
ATOM 642 O O . THR A 1 87 ? -5.246 -0.588 -8.531 1 98.06 87 THR A O 1
ATOM 645 N N . ILE A 1 88 ? -3.389 0.327 -9.461 1 98.25 88 ILE A N 1
ATOM 646 C CA . ILE A 1 88 ? -3.271 -0.754 -10.43 1 98.25 88 ILE A CA 1
ATOM 647 C C . ILE A 1 88 ? -2.928 -2.059 -9.719 1 98.25 88 ILE A C 1
ATOM 649 O O . ILE A 1 88 ? -3.529 -3.1 -9.992 1 98.25 88 ILE A O 1
ATOM 653 N N . HIS A 1 89 ? -1.96 -2.02 -8.875 1 97.94 89 HIS A N 1
ATOM 654 C CA . HIS A 1 89 ? -1.551 -3.172 -8.078 1 97.94 89 HIS A CA 1
ATOM 655 C C . HIS A 1 89 ? -2.734 -3.77 -7.324 1 97.94 89 HIS A C 1
ATOM 657 O O . HIS A 1 89 ? -2.941 -4.984 -7.348 1 97.94 89 HIS A O 1
ATOM 663 N N . MET A 1 90 ? -3.467 -2.906 -6.633 1 97.81 90 MET A N 1
ATOM 664 C CA . MET A 1 90 ? -4.625 -3.342 -5.855 1 97.81 90 MET A CA 1
ATOM 665 C C . MET A 1 90 ? -5.672 -3.99 -6.758 1 97.81 90 MET A C 1
ATOM 667 O O . MET A 1 90 ? -6.223 -5.039 -6.418 1 97.81 90 MET A O 1
ATOM 671 N N . ARG A 1 91 ? -5.965 -3.35 -7.855 1 97.94 91 ARG A N 1
ATOM 672 C CA . ARG A 1 91 ? -6.961 -3.885 -8.773 1 97.94 91 ARG A CA 1
ATOM 673 C C . ARG A 1 91 ? -6.578 -5.285 -9.25 1 97.94 91 ARG A C 1
ATOM 675 O O . ARG A 1 91 ? -7.406 -6.195 -9.25 1 97.94 91 ARG A O 1
ATOM 682 N N . LEU A 1 92 ? -5.379 -5.41 -9.641 1 97.31 92 LEU A N 1
ATOM 683 C CA . LEU A 1 92 ? -4.902 -6.695 -10.148 1 97.31 92 LEU A CA 1
ATOM 684 C C . LEU A 1 92 ? -4.898 -7.746 -9.047 1 97.31 92 LEU A C 1
ATOM 686 O O . LEU A 1 92 ? -5.281 -8.898 -9.273 1 97.31 92 LEU A O 1
ATOM 690 N N . GLY A 1 93 ? -4.434 -7.324 -7.887 1 95.5 93 GLY A N 1
ATOM 691 C CA . GLY A 1 93 ? -4.434 -8.25 -6.766 1 95.5 93 GLY A CA 1
ATOM 692 C C . GLY A 1 93 ? -5.82 -8.727 -6.383 1 95.5 93 GLY A C 1
ATOM 693 O O . GLY A 1 93 ? -6.047 -9.922 -6.188 1 95.5 93 GLY A O 1
ATOM 694 N N . MET A 1 94 ? -6.707 -7.855 -6.305 1 96.62 94 MET A N 1
ATOM 695 C CA . MET A 1 94 ? -8.078 -8.203 -5.93 1 96.62 94 MET A CA 1
ATOM 696 C C . MET A 1 94 ? -8.75 -9.008 -7.039 1 96.62 94 MET A C 1
ATOM 698 O O . MET A 1 94 ? -9.594 -9.867 -6.762 1 96.62 94 MET A O 1
ATOM 702 N N . GLN A 1 95 ? -8.422 -8.719 -8.273 1 97 95 GLN A N 1
ATOM 703 C CA . GLN A 1 95 ? -8.938 -9.516 -9.383 1 97 95 GLN A CA 1
ATOM 704 C C . GLN A 1 95 ? -8.578 -10.992 -9.203 1 97 95 GLN A C 1
ATOM 706 O O . GLN A 1 95 ? -9.43 -11.867 -9.398 1 97 95 GLN A O 1
ATOM 711 N N . THR A 1 96 ? -7.344 -11.25 -8.828 1 94.88 96 THR A N 1
ATOM 712 C CA . THR A 1 96 ? -6.91 -12.625 -8.609 1 94.88 96 THR A CA 1
ATOM 713 C C . THR A 1 96 ? -7.695 -13.266 -7.469 1 94.88 96 THR A C 1
ATOM 715 O O . THR A 1 96 ? -8.102 -14.422 -7.566 1 94.88 96 THR A O 1
ATOM 718 N N . VAL A 1 97 ? -7.938 -12.531 -6.441 1 94.44 97 VAL A N 1
ATOM 719 C CA . VAL A 1 97 ? -8.695 -13.031 -5.297 1 94.44 97 VAL A CA 1
ATOM 720 C C . VAL A 1 97 ? -10.125 -13.359 -5.727 1 94.44 97 VAL A C 1
ATOM 722 O O . VAL A 1 97 ? -10.648 -14.43 -5.402 1 94.44 97 VAL A O 1
ATOM 725 N N . ILE A 1 98 ? -10.719 -12.508 -6.398 1 96.5 98 ILE A N 1
ATOM 726 C CA . ILE A 1 98 ? -12.094 -12.68 -6.848 1 96.5 98 ILE A CA 1
ATOM 727 C C . ILE A 1 98 ? -12.188 -13.898 -7.758 1 96.5 98 ILE A C 1
ATOM 729 O O . ILE A 1 98 ? -13.062 -14.75 -7.582 1 96.5 98 ILE A O 1
ATOM 733 N N . GLU A 1 99 ? -11.289 -14.07 -8.703 1 95.88 99 GLU A N 1
ATOM 734 C CA . GLU A 1 99 ? -11.289 -15.18 -9.648 1 95.88 99 GLU A CA 1
ATOM 735 C C . GLU A 1 99 ? -11.078 -16.516 -8.93 1 95.88 99 GLU A C 1
ATOM 737 O O . GLU A 1 99 ? -11.664 -17.531 -9.312 1 95.88 99 GLU A O 1
ATOM 742 N N . ASP A 1 100 ? -10.414 -16.453 -7.895 1 93.38 100 ASP A N 1
ATOM 743 C CA . ASP A 1 100 ? -10.047 -17.688 -7.211 1 93.38 100 ASP A CA 1
ATOM 744 C C . ASP A 1 100 ? -11.133 -18.125 -6.234 1 93.38 100 ASP A C 1
ATOM 746 O O . ASP A 1 100 ? -11.32 -19.312 -5.988 1 93.38 100 ASP A O 1
ATOM 750 N N . TYR A 1 101 ? -11.875 -17.172 -5.676 1 94.12 101 TYR A N 1
ATOM 751 C CA . TYR A 1 101 ? -12.703 -17.531 -4.531 1 94.12 101 TYR A CA 1
ATOM 752 C C . TYR A 1 101 ? -14.18 -17.312 -4.848 1 94.12 101 TYR A C 1
ATOM 754 O O . TYR A 1 101 ? -15.047 -17.766 -4.094 1 94.12 101 TYR A O 1
ATOM 762 N N . VAL A 1 102 ? -14.5 -16.625 -5.844 1 95.75 102 VAL A N 1
ATOM 763 C CA . VAL A 1 102 ? -15.883 -16.406 -6.234 1 95.75 102 VAL A CA 1
ATOM 764 C C . VAL A 1 102 ? -16.234 -17.281 -7.43 1 95.75 102 VAL A C 1
ATOM 766 O O . VAL A 1 102 ? -15.719 -17.078 -8.531 1 95.75 102 VAL A O 1
ATOM 769 N N . HIS A 1 103 ? -17.281 -18.172 -7.273 1 95.81 103 HIS A N 1
ATOM 770 C CA . HIS A 1 103 ? -17.5 -19.203 -8.289 1 95.81 103 HIS A CA 1
ATOM 771 C C . HIS A 1 103 ? -18.828 -18.984 -9.008 1 95.81 103 HIS A C 1
ATOM 773 O O . HIS A 1 103 ? -19.047 -19.516 -10.094 1 95.81 103 HIS A O 1
ATOM 779 N N . SER A 1 104 ? -19.656 -18.25 -8.469 1 96.56 104 SER A N 1
ATOM 780 C CA . SER A 1 104 ? -20.875 -17.891 -9.188 1 96.56 104 SER A CA 1
ATOM 781 C C . SER A 1 104 ? -20.594 -16.875 -10.297 1 96.56 104 SER A C 1
ATOM 783 O O . SER A 1 104 ? -19.922 -15.875 -10.062 1 96.56 104 SER A O 1
ATOM 785 N N . HIS A 1 105 ? -21.062 -17.25 -11.453 1 95.56 105 HIS A N 1
ATOM 786 C CA . HIS A 1 105 ? -20.75 -16.422 -12.609 1 95.56 105 HIS A CA 1
ATOM 787 C C . HIS A 1 105 ? -21.25 -15 -12.43 1 95.56 105 HIS A C 1
ATOM 789 O O . HIS A 1 105 ? -20.516 -14.039 -12.664 1 95.56 105 HIS A O 1
ATOM 795 N N . GLY A 1 106 ? -22.438 -14.828 -12.062 1 96.31 106 GLY A N 1
ATOM 796 C CA . GLY A 1 106 ? -23 -13.5 -11.852 1 96.31 106 GLY A CA 1
ATOM 797 C C . GLY A 1 106 ? -22.281 -12.711 -10.773 1 96.31 106 GLY A C 1
ATOM 798 O O . GLY A 1 106 ? -22 -11.523 -10.938 1 96.31 106 GLY A O 1
ATOM 799 N N . LEU A 1 107 ? -22.016 -13.297 -9.688 1 97.5 107 LEU A N 1
ATOM 800 C CA . LEU A 1 107 ? -21.344 -12.633 -8.57 1 97.5 107 LEU A CA 1
ATOM 801 C C . LEU A 1 107 ? -19.906 -12.273 -8.945 1 97.5 107 LEU A C 1
ATOM 803 O O . LEU A 1 107 ? -19.422 -11.211 -8.555 1 97.5 107 LEU A O 1
ATOM 807 N N . LYS A 1 108 ? -19.234 -13.125 -9.664 1 97.94 108 LYS A N 1
ATOM 808 C CA . LYS A 1 108 ? -17.875 -12.852 -10.117 1 97.94 108 LYS A CA 1
ATOM 809 C C . LYS A 1 108 ? -17.828 -11.625 -11.023 1 97.94 108 LYS A C 1
ATOM 811 O O . LYS A 1 108 ? -16.984 -10.742 -10.852 1 97.94 108 LYS A O 1
ATOM 816 N N . PHE A 1 109 ? -18.75 -11.648 -11.953 1 97.75 109 PHE A N 1
ATOM 817 C CA . PHE A 1 109 ? -18.828 -10.516 -12.867 1 97.75 109 PHE A CA 1
ATOM 818 C C . PHE A 1 109 ? -19.109 -9.227 -12.109 1 97.75 109 PHE A C 1
ATOM 820 O O . PHE A 1 109 ? -18.422 -8.219 -12.328 1 97.75 109 PHE A O 1
ATOM 827 N N . ALA A 1 110 ? -20.016 -9.211 -11.234 1 98.19 110 ALA A N 1
ATOM 828 C CA . ALA A 1 110 ? -20.344 -8.031 -10.438 1 98.19 110 ALA A CA 1
ATOM 829 C C . ALA A 1 110 ? -19.172 -7.598 -9.57 1 98.19 110 ALA A C 1
ATOM 831 O O . ALA A 1 110 ? -18.891 -6.402 -9.438 1 98.19 110 ALA A O 1
ATOM 832 N N . ALA A 1 111 ? -18.469 -8.523 -9.016 1 98.25 111 ALA A N 1
ATOM 833 C CA . ALA A 1 111 ? -17.344 -8.227 -8.133 1 98.25 111 ALA A CA 1
ATOM 834 C C . ALA A 1 111 ? -16.188 -7.625 -8.922 1 98.25 111 ALA A C 1
ATOM 836 O O . ALA A 1 111 ? -15.5 -6.727 -8.43 1 98.25 111 ALA A O 1
ATOM 837 N N . LEU A 1 112 ? -15.922 -8.07 -10.117 1 98.38 112 LEU A N 1
ATOM 838 C CA . LEU A 1 112 ? -14.852 -7.543 -10.953 1 98.38 112 LEU A CA 1
ATOM 839 C C . LEU A 1 112 ? -15.148 -6.105 -11.375 1 98.38 112 LEU A C 1
ATOM 841 O O . LEU A 1 112 ? -14.25 -5.262 -11.398 1 98.38 112 LEU A O 1
ATOM 845 N N . ILE A 1 113 ? -16.406 -5.859 -11.664 1 98.56 113 ILE A N 1
ATOM 846 C CA . ILE A 1 113 ? -16.812 -4.5 -12 1 98.56 113 ILE A CA 1
ATOM 847 C C . ILE A 1 113 ? -16.641 -3.59 -10.789 1 98.56 113 ILE A C 1
ATOM 849 O O . ILE A 1 113 ? -16.078 -2.492 -10.906 1 98.56 113 ILE A O 1
ATOM 853 N N . ALA A 1 114 ? -17.094 -4.039 -9.641 1 98.25 114 ALA A N 1
ATOM 854 C CA . ALA A 1 114 ? -16.969 -3.27 -8.406 1 98.25 114 ALA A CA 1
ATOM 855 C C . ALA A 1 114 ? -15.492 -3.002 -8.078 1 98.25 114 ALA A C 1
ATOM 857 O O . ALA A 1 114 ? -15.141 -1.916 -7.613 1 98.25 114 ALA A O 1
ATOM 858 N N . ASN A 1 115 ? -14.695 -4.008 -8.297 1 98.19 115 ASN A N 1
ATOM 859 C CA . ASN A 1 115 ? -13.258 -3.889 -8.07 1 98.19 115 ASN A CA 1
ATOM 860 C C . ASN A 1 115 ? -12.648 -2.783 -8.922 1 98.19 115 ASN A C 1
ATOM 862 O O . ASN A 1 115 ? -11.867 -1.969 -8.422 1 98.19 115 ASN A O 1
ATOM 866 N N . THR A 1 116 ? -12.969 -2.709 -10.188 1 98.56 116 THR A N 1
ATOM 867 C CA . THR A 1 116 ? -12.461 -1.692 -11.109 1 98.56 116 THR A CA 1
ATOM 868 C C . THR A 1 116 ? -12.984 -0.31 -10.719 1 98.56 116 THR A C 1
ATOM 870 O O . THR A 1 116 ? -12.219 0.661 -10.703 1 98.56 116 THR A O 1
ATOM 873 N N . PHE A 1 117 ? -14.258 -0.225 -10.367 1 98.56 117 PHE A N 1
ATOM 874 C CA . PHE A 1 117 ? -14.844 1.048 -9.961 1 98.56 117 PHE A CA 1
ATOM 875 C C . PHE A 1 117 ? -14.195 1.563 -8.688 1 98.56 117 PHE A C 1
ATOM 877 O O . PHE A 1 117 ? -13.922 2.76 -8.562 1 98.56 117 PHE A O 1
ATOM 884 N N . TYR A 1 118 ? -14.023 0.654 -7.699 1 97.88 118 TYR A N 1
ATOM 885 C CA . TYR A 1 118 ? -13.352 1.026 -6.457 1 97.88 118 TYR A CA 1
ATOM 886 C C . TYR A 1 118 ? -11.977 1.621 -6.738 1 97.88 118 TYR A C 1
ATOM 888 O O . TYR A 1 118 ? -11.648 2.697 -6.234 1 97.88 118 TYR A O 1
ATOM 896 N N . ALA A 1 119 ? -11.195 0.958 -7.574 1 98.19 119 ALA A N 1
ATOM 897 C CA . ALA A 1 119 ? -9.836 1.394 -7.883 1 98.19 119 ALA A CA 1
ATOM 898 C C . ALA A 1 119 ? -9.836 2.758 -8.562 1 98.19 119 ALA A C 1
ATOM 900 O O . ALA A 1 119 ? -9.039 3.633 -8.219 1 98.19 119 ALA A O 1
ATOM 901 N N . VAL A 1 120 ? -10.742 2.979 -9.516 1 98.38 120 VAL A N 1
ATOM 902 C CA . VAL A 1 120 ? -10.82 4.223 -10.273 1 98.38 120 VAL A CA 1
ATOM 903 C C . VAL A 1 120 ? -11.281 5.355 -9.352 1 98.38 120 VAL A C 1
ATOM 905 O O . VAL A 1 120 ? -10.75 6.469 -9.414 1 98.38 120 VAL A O 1
ATOM 908 N N . ALA A 1 121 ? -12.242 5.078 -8.523 1 97.69 121 ALA A N 1
ATOM 909 C CA . ALA A 1 121 ? -12.75 6.094 -7.605 1 97.69 121 ALA A CA 1
ATOM 910 C C . ALA A 1 121 ? -11.656 6.555 -6.645 1 97.69 121 ALA A C 1
ATOM 912 O O . ALA A 1 121 ? -11.477 7.758 -6.426 1 97.69 121 ALA A O 1
ATOM 913 N N . VAL A 1 122 ? -10.961 5.621 -6.105 1 97.06 122 VAL A N 1
ATOM 914 C CA . VAL A 1 122 ? -9.891 5.945 -5.172 1 97.06 122 VAL A CA 1
ATOM 915 C C . VAL A 1 122 ? -8.797 6.734 -5.895 1 97.06 122 VAL A C 1
ATOM 917 O O . VAL A 1 122 ? -8.32 7.75 -5.387 1 97.06 122 VAL A O 1
ATOM 920 N N . ALA A 1 123 ? -8.406 6.281 -7.09 1 98.06 123 ALA A N 1
ATOM 921 C CA . ALA A 1 123 ? -7.387 6.984 -7.871 1 98.06 123 ALA A CA 1
ATOM 922 C C . ALA A 1 123 ? -7.82 8.414 -8.18 1 98.06 123 ALA A C 1
ATOM 924 O O . ALA A 1 123 ? -7.051 9.359 -7.98 1 98.06 123 ALA A O 1
ATOM 925 N N . ALA A 1 124 ? -9.055 8.539 -8.625 1 97.81 124 ALA A N 1
ATOM 926 C CA . ALA A 1 124 ? -9.57 9.852 -9 1 97.81 124 ALA A CA 1
ATOM 927 C C . ALA A 1 124 ? -9.578 10.797 -7.797 1 97.81 124 ALA A C 1
ATOM 929 O O . ALA A 1 124 ? -9.164 11.953 -7.902 1 97.81 124 ALA A O 1
ATOM 930 N N . ALA A 1 125 ? -10.039 10.352 -6.691 1 95.69 125 ALA A N 1
ATOM 931 C CA . ALA A 1 125 ? -10.109 11.172 -5.488 1 95.69 125 ALA A CA 1
ATOM 932 C C . ALA A 1 125 ? -8.719 11.609 -5.043 1 95.69 125 ALA A C 1
ATOM 934 O O . ALA A 1 125 ? -8.5 12.789 -4.734 1 95.69 125 ALA A O 1
ATOM 935 N N . CYS A 1 126 ? -7.754 10.734 -5.039 1 96.31 126 CYS A N 1
ATOM 936 C CA . CYS A 1 126 ? -6.398 11.039 -4.59 1 96.31 126 CYS A CA 1
ATOM 937 C C . CYS A 1 126 ? -5.695 11.969 -5.566 1 96.31 126 CYS A C 1
ATOM 939 O O . CYS A 1 126 ? -5.023 12.922 -5.152 1 96.31 126 CYS A O 1
ATOM 941 N N . LEU A 1 127 ? -5.855 11.656 -6.84 1 97.12 127 LEU A N 1
ATOM 942 C CA . LEU A 1 127 ? -5.234 12.508 -7.844 1 97.12 127 LEU A CA 1
ATOM 943 C C . LEU A 1 127 ? -5.805 13.922 -7.785 1 97.12 127 LEU A C 1
ATOM 945 O O . LEU A 1 127 ? -5.062 14.898 -7.895 1 97.12 127 L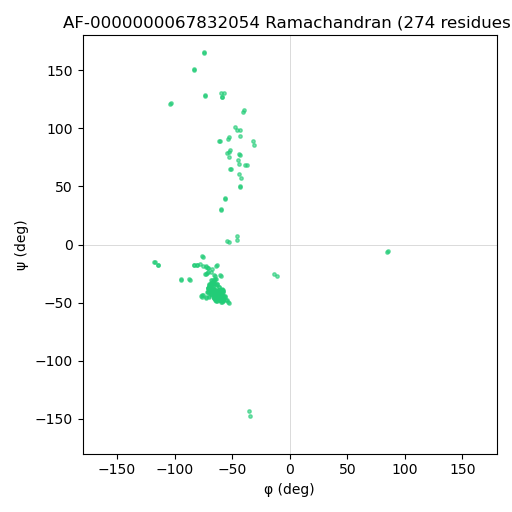EU A O 1
ATOM 949 N N . TYR A 1 128 ? -7.129 14.039 -7.617 1 95.75 128 TYR A N 1
ATOM 950 C CA . TYR A 1 128 ? -7.746 15.352 -7.461 1 95.75 128 TYR A CA 1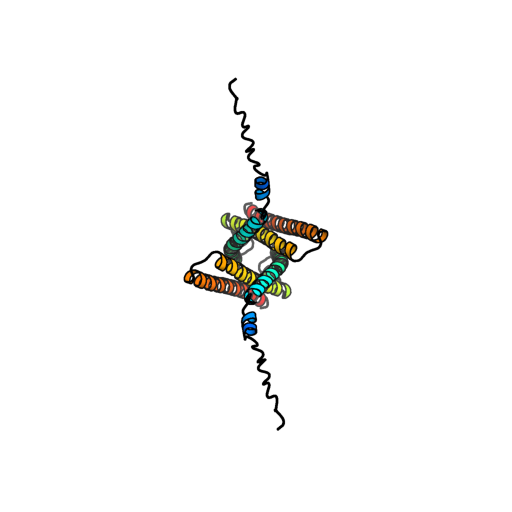
ATOM 951 C C . TYR A 1 128 ? -7.156 16.094 -6.273 1 95.75 128 TYR A C 1
ATOM 953 O O . TYR A 1 128 ? -6.805 17.281 -6.379 1 95.75 128 TYR A O 1
ATOM 961 N N . ALA A 1 129 ? -7.02 15.414 -5.168 1 93 129 ALA A N 1
ATOM 962 C CA . ALA A 1 129 ? -6.488 16.031 -3.957 1 93 129 ALA A CA 1
ATOM 963 C C . ALA A 1 129 ? -5.051 16.5 -4.164 1 93 129 ALA A C 1
ATOM 965 O O . ALA A 1 129 ? -4.684 17.609 -3.762 1 93 129 ALA A O 1
ATOM 966 N N . ILE A 1 130 ? -4.215 15.688 -4.789 1 94.38 130 ILE A N 1
ATOM 967 C CA . ILE A 1 130 ? -2.812 16.016 -5.027 1 94.38 130 ILE A CA 1
ATOM 968 C C . ILE A 1 130 ? -2.715 17.219 -5.953 1 94.38 130 ILE A C 1
ATOM 970 O O . ILE A 1 130 ? -1.954 18.156 -5.688 1 94.38 130 ILE A O 1
ATOM 974 N N . LEU A 1 131 ? -3.541 17.234 -6.957 1 94.88 131 LEU A N 1
ATOM 975 C CA . LEU A 1 131 ? -3.5 18.312 -7.938 1 94.88 131 LEU A CA 1
ATOM 976 C C . LEU A 1 131 ? -4.027 19.609 -7.332 1 94.88 131 LEU A C 1
ATOM 978 O O . LEU A 1 131 ? -3.482 20.688 -7.594 1 94.88 131 LEU A O 1
ATOM 982 N N . ARG A 1 132 ? -5.047 19.5 -6.559 1 92.5 132 ARG A N 1
ATOM 983 C CA . ARG A 1 132 ? -5.605 20.672 -5.914 1 92.5 132 ARG A CA 1
ATOM 984 C C . ARG A 1 132 ? -4.582 21.328 -4.996 1 92.5 132 ARG A C 1
ATOM 986 O O . ARG A 1 132 ? -4.434 22.562 -5 1 92.5 132 ARG A O 1
ATOM 993 N N . VAL A 1 133 ? -3.861 20.531 -4.266 1 89.69 133 VAL A N 1
ATOM 994 C CA . VAL A 1 133 ? -2.891 21.062 -3.312 1 89.69 133 VAL A CA 1
ATOM 995 C C . VAL A 1 133 ? -1.643 21.531 -4.055 1 89.69 133 VAL A C 1
ATOM 997 O O . VAL A 1 133 ? -1.118 22.625 -3.77 1 89.69 133 VAL A O 1
ATOM 1000 N N . SER A 1 134 ? -1.192 20.75 -4.961 1 91.12 134 SER A N 1
ATOM 1001 C CA . SER A 1 134 ? 0.063 21.047 -5.648 1 91.12 134 SER A CA 1
ATOM 1002 C C . SER A 1 134 ? -0.065 22.281 -6.531 1 91.12 134 SER A C 1
ATOM 1004 O O . SER A 1 134 ? 0.878 23.062 -6.648 1 91.12 134 SER A O 1
ATOM 1006 N N . LEU A 1 135 ? -1.214 22.484 -7.066 1 88.81 135 LEU A N 1
ATOM 1007 C CA . LEU A 1 135 ? -1.403 23.609 -7.98 1 88.81 135 LEU A CA 1
ATOM 1008 C C . LEU A 1 135 ? -1.944 24.828 -7.238 1 88.81 135 LEU A C 1
ATOM 1010 O O . LEU A 1 135 ? -1.82 25.953 -7.715 1 88.81 135 LEU A O 1
ATOM 1014 N N . GLY A 1 136 ? -2.707 24.594 -6.18 1 76.56 136 GLY A N 1
ATOM 1015 C CA . GLY A 1 136 ? -3.176 25.719 -5.375 1 76.56 136 GLY A CA 1
ATOM 1016 C C . GLY A 1 136 ? -2.055 26.453 -4.664 1 76.56 136 GLY A C 1
ATOM 1017 O O . GLY A 1 136 ? -2.201 27.625 -4.309 1 76.56 136 GLY A O 1
ATOM 1018 N N . GLY A 1 137 ? -1.04 25.766 -4.34 1 64.25 137 GLY A N 1
ATOM 1019 C CA . GLY A 1 137 ? 0.134 26.422 -3.783 1 64.25 137 GLY A CA 1
ATOM 1020 C C . GLY A 1 137 ? 0.868 27.297 -4.789 1 64.25 137 GLY A C 1
ATOM 1021 O O . GLY A 1 137 ? 1.715 28.109 -4.414 1 64.25 137 GLY A O 1
ATOM 1022 N N . LEU A 1 138 ? 0.638 26.938 -5.945 1 53.78 138 LEU A N 1
ATOM 1023 C CA . LEU A 1 138 ? 1.237 27.75 -7 1 53.78 138 LEU A CA 1
ATOM 1024 C C . LEU A 1 138 ? 0.481 29.062 -7.172 1 53.78 138 LEU A C 1
ATOM 1026 O O . LEU A 1 138 ? 1.027 30.031 -7.699 1 53.78 138 LEU A O 1
ATOM 1030 N N . ALA A 1 139 ? -0.746 29.078 -6.664 1 49.59 139 ALA A N 1
ATOM 1031 C CA . ALA A 1 139 ? -1.485 30.328 -6.824 1 49.59 139 ALA A CA 1
ATOM 1032 C C . ALA A 1 139 ? -1.299 31.234 -5.609 1 49.59 139 ALA A C 1
ATOM 1034 O O . ALA A 1 139 ? -1.003 30.766 -4.512 1 49.59 139 ALA A O 1
ATOM 1035 N N . MET B 1 1 ? 2.23 -88.188 17.766 1 33.66 1 MET B N 1
ATOM 1036 C CA . MET B 1 1 ? 3.205 -87.188 17.312 1 33.66 1 MET B CA 1
ATOM 1037 C C . MET B 1 1 ? 2.516 -86.062 16.609 1 33.66 1 MET B C 1
ATOM 1039 O O . MET B 1 1 ? 1.965 -86.188 15.516 1 33.66 1 MET B O 1
ATOM 1043 N N . SER B 1 2 ? 1.848 -85.125 17.422 1 41.06 2 SER B N 1
ATOM 1044 C CA . SER B 1 2 ? 1.045 -83.938 17.109 1 41.06 2 SER B CA 1
ATOM 1045 C C . SER B 1 2 ? 1.854 -82.875 16.328 1 41.06 2 SER B C 1
ATOM 1047 O O . SER B 1 2 ? 2.928 -82.438 16.781 1 41.06 2 SER B O 1
ATOM 1049 N N . GLN B 1 3 ? 1.878 -82.938 15.008 1 40.03 3 GLN B N 1
ATOM 1050 C CA . GLN B 1 3 ? 2.502 -82 14.07 1 40.03 3 GLN B CA 1
ATOM 1051 C C . GLN B 1 3 ? 2.035 -80.562 14.328 1 40.03 3 GLN B C 1
ATOM 1053 O O . GLN B 1 3 ? 0.842 -80.312 14.219 1 40.03 3 GLN B O 1
ATOM 1058 N N . VAL B 1 4 ? 2.633 -79.938 15.336 1 44.31 4 VAL B N 1
ATOM 1059 C CA . VAL B 1 4 ? 2.439 -78.5 15.625 1 44.31 4 VAL B CA 1
ATOM 1060 C C . VAL B 1 4 ? 2.721 -77.688 14.375 1 44.31 4 VAL B C 1
ATOM 1062 O O . VAL B 1 4 ? 3.781 -77.812 13.758 1 44.31 4 VAL B O 1
ATOM 1065 N N . ASP B 1 5 ? 1.688 -77.375 13.539 1 43.19 5 ASP B N 1
ATOM 1066 C CA . ASP B 1 5 ? 1.668 -76.438 12.391 1 43.19 5 ASP B CA 1
ATOM 1067 C C . ASP B 1 5 ? 2.213 -75.062 12.766 1 43.19 5 ASP B C 1
ATOM 1069 O O . ASP B 1 5 ? 1.562 -74.312 13.492 1 43.19 5 ASP B O 1
ATOM 1073 N N . ASN B 1 6 ? 3.488 -74.938 13.117 1 41.91 6 ASN B N 1
ATOM 1074 C CA . ASN B 1 6 ? 4.152 -73.688 13.406 1 41.91 6 ASN B CA 1
ATOM 1075 C C . ASN B 1 6 ? 4.105 -72.75 12.211 1 41.91 6 ASN B C 1
ATOM 1077 O O . ASN B 1 6 ? 5.066 -72.625 11.445 1 41.91 6 ASN B O 1
ATOM 1081 N N . ARG B 1 7 ? 3.104 -72.75 11.305 1 43.09 7 ARG B N 1
ATOM 1082 C CA . ARG B 1 7 ? 3.062 -71.75 10.234 1 43.09 7 ARG B CA 1
ATOM 1083 C C . ARG B 1 7 ? 3.176 -70.312 10.789 1 43.09 7 ARG B C 1
ATOM 1085 O O . ARG B 1 7 ? 2.291 -69.875 11.516 1 43.09 7 ARG B O 1
ATOM 1092 N N . GLN B 1 8 ? 4.418 -69.875 11.203 1 37.19 8 GLN B N 1
ATOM 1093 C CA . GLN B 1 8 ? 4.77 -68.562 11.57 1 37.19 8 GLN B CA 1
ATOM 1094 C C . GLN B 1 8 ? 4.215 -67.562 10.562 1 37.19 8 GLN B C 1
ATOM 1096 O O . GLN B 1 8 ? 4.379 -67.688 9.352 1 37.19 8 GLN B O 1
ATOM 1101 N N . ASN B 1 9 ? 3.053 -66.875 10.789 1 40.25 9 ASN B N 1
ATOM 1102 C CA . ASN B 1 9 ? 2.426 -65.75 10.117 1 40.25 9 ASN B CA 1
ATOM 1103 C C . ASN B 1 9 ? 3.443 -64.688 9.789 1 40.25 9 ASN B C 1
ATOM 1105 O O . ASN B 1 9 ? 3.9 -63.969 10.68 1 40.25 9 ASN B O 1
ATOM 1109 N N . THR B 1 10 ? 4.516 -64.875 8.977 1 43.53 10 THR B N 1
ATOM 1110 C CA . THR B 1 10 ? 5.488 -63.875 8.516 1 43.53 10 THR B CA 1
ATOM 1111 C C . THR B 1 10 ? 4.789 -62.688 7.844 1 43.53 10 THR B C 1
ATOM 1113 O O . THR B 1 10 ? 5.422 -61.906 7.141 1 43.53 10 THR B O 1
ATOM 1116 N N . ALA B 1 11 ? 3.412 -62.625 7.789 1 41.16 11 ALA B N 1
ATOM 1117 C CA . ALA B 1 11 ? 2.898 -61.375 7.207 1 41.16 11 ALA B CA 1
ATOM 1118 C C . ALA B 1 11 ? 3.428 -60.156 7.957 1 41.16 11 ALA B C 1
ATOM 1120 O O . ALA B 1 11 ? 2.879 -59.781 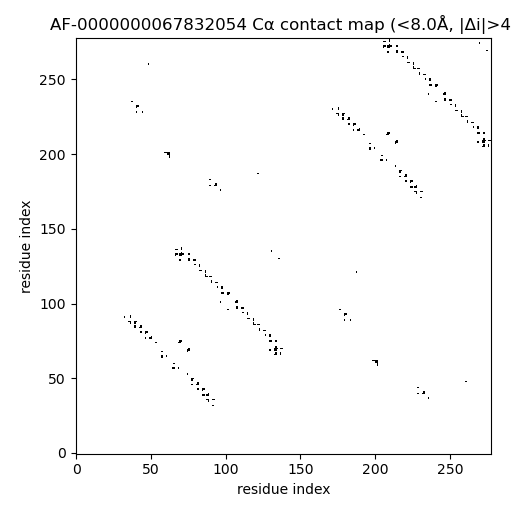8.992 1 41.16 11 ALA B O 1
ATOM 1121 N N . LEU B 1 12 ? 4.703 -60.156 8.367 1 41.59 12 LEU B N 1
ATOM 1122 C CA . LEU B 1 12 ? 5.219 -58.875 8.844 1 41.59 12 LEU B CA 1
ATOM 1123 C C . LEU B 1 12 ? 4.773 -57.719 7.93 1 41.59 12 LEU B C 1
ATOM 1125 O O . LEU B 1 12 ? 4.855 -57.844 6.703 1 41.59 12 LEU B O 1
ATOM 1129 N N . SER B 1 13 ? 3.66 -57.062 8.258 1 43.78 13 SER B N 1
ATOM 1130 C CA . SER B 1 13 ? 3.182 -55.812 7.73 1 43.78 13 SER B CA 1
ATOM 1131 C C . SER B 1 13 ? 4.336 -54.844 7.453 1 43.78 13 SER B C 1
ATOM 1133 O O . SER B 1 13 ? 5.055 -54.438 8.375 1 43.78 13 SER B O 1
ATOM 1135 N N . MET B 1 14 ? 5.219 -55.094 6.461 1 42.16 14 MET B N 1
ATOM 1136 C CA . MET B 1 14 ? 6.172 -54.094 6.023 1 42.16 14 MET B CA 1
ATOM 1137 C C . MET B 1 14 ? 5.5 -52.719 5.902 1 42.16 14 MET B C 1
ATOM 1139 O O . MET B 1 14 ? 4.848 -52.438 4.898 1 42.16 14 MET B O 1
ATOM 1143 N N . ARG B 1 15 ? 4.738 -52.281 6.965 1 39.81 15 ARG B N 1
ATOM 1144 C CA . ARG B 1 15 ? 4.449 -50.875 6.887 1 39.81 15 ARG B CA 1
ATOM 1145 C C . ARG B 1 15 ? 5.688 -50.062 6.477 1 39.81 15 ARG B C 1
ATOM 1147 O O . ARG B 1 15 ? 6.719 -50.156 7.145 1 39.81 15 ARG B O 1
ATOM 1154 N N . THR B 1 16 ? 6.008 -50.094 5.188 1 38.84 16 THR B N 1
ATOM 1155 C CA . THR B 1 16 ? 7.035 -49.219 4.641 1 38.84 16 THR B CA 1
ATOM 1156 C C . THR B 1 16 ? 6.949 -47.812 5.266 1 38.84 16 THR B C 1
ATOM 1158 O O . THR B 1 16 ? 5.855 -47.281 5.473 1 38.84 16 THR B O 1
ATOM 1161 N N . PRO B 1 17 ? 7.957 -47.406 5.996 1 43.44 17 PRO B N 1
ATOM 1162 C CA . PRO B 1 17 ? 8.094 -46.062 6.574 1 43.44 17 PRO B CA 1
ATOM 1163 C C . PRO B 1 17 ? 7.762 -44.969 5.582 1 43.44 17 PRO B C 1
ATOM 1165 O O . PRO B 1 17 ? 8.039 -43.781 5.848 1 43.44 17 PRO B O 1
ATOM 1168 N N . ARG B 1 18 ? 7.328 -45.281 4.402 1 43.09 18 ARG B N 1
ATOM 1169 C CA . ARG B 1 18 ? 7.117 -44.188 3.469 1 43.09 18 ARG B CA 1
ATOM 1170 C C . ARG B 1 18 ? 6.02 -43.25 3.961 1 43.09 18 ARG B C 1
ATOM 1172 O O . ARG B 1 18 ? 5.789 -42.188 3.373 1 43.09 18 ARG B O 1
ATOM 1179 N N . ALA B 1 19 ? 5.211 -43.75 4.875 1 43.59 19 ALA B N 1
ATOM 1180 C CA . ALA B 1 19 ? 4.141 -42.844 5.281 1 43.59 19 ALA B CA 1
ATOM 1181 C C . ALA B 1 19 ? 4.703 -41.594 5.98 1 43.59 19 ALA B C 1
ATOM 1183 O O . ALA B 1 19 ? 4.031 -40.562 6.066 1 43.59 19 ALA B O 1
ATOM 1184 N N . ARG B 1 20 ? 5.91 -41.812 6.602 1 40.88 20 ARG B N 1
ATOM 1185 C CA . ARG B 1 20 ? 6.348 -40.625 7.336 1 40.88 20 ARG B CA 1
ATOM 1186 C C . ARG B 1 20 ? 6.816 -39.531 6.383 1 40.88 20 ARG B C 1
ATOM 1188 O O . ARG B 1 20 ? 6.895 -38.344 6.762 1 40.88 20 ARG B O 1
ATOM 1195 N N . VAL B 1 21 ? 7.285 -39.938 5.117 1 41.69 21 VAL B N 1
ATOM 1196 C CA . VAL B 1 21 ? 7.785 -38.875 4.266 1 41.69 21 VAL B CA 1
ATOM 1197 C C . VAL B 1 21 ? 6.617 -38.031 3.754 1 41.69 21 VAL B C 1
ATOM 1199 O O . VAL B 1 21 ? 6.82 -37.031 3.049 1 41.69 21 VAL B O 1
ATOM 1202 N N . LYS B 1 22 ? 5.434 -38.531 3.803 1 40.22 22 LYS B N 1
ATOM 1203 C CA . LYS B 1 22 ? 4.336 -37.75 3.223 1 40.22 22 LYS B CA 1
ATOM 1204 C C . LYS B 1 22 ? 4.195 -36.406 3.914 1 40.22 22 LYS B C 1
ATOM 1206 O O . LYS B 1 22 ? 3.422 -35.531 3.469 1 40.22 22 LYS B O 1
ATOM 1211 N N . GLY B 1 23 ? 4.613 -36.375 5.125 1 41 23 GLY B N 1
ATOM 1212 C CA . GLY B 1 23 ? 4.375 -35.094 5.805 1 41 23 GLY B CA 1
ATOM 1213 C C . GLY B 1 23 ? 5.203 -33.969 5.254 1 41 23 GLY B C 1
ATOM 1214 O O . GLY B 1 23 ? 5.066 -32.812 5.691 1 41 23 GLY B O 1
ATOM 1215 N N . LEU B 1 24 ? 6.457 -34.281 4.73 1 40.41 24 LEU B N 1
ATOM 1216 C CA . LEU B 1 24 ? 7.281 -33.188 4.219 1 40.41 24 LEU B CA 1
ATOM 1217 C C . LEU B 1 24 ? 6.773 -32.719 2.863 1 40.41 24 LEU B C 1
ATOM 1219 O O . LEU B 1 24 ? 7.52 -32.094 2.096 1 40.41 24 LEU B O 1
ATOM 1223 N N . GLY B 1 25 ? 5.836 -33.406 2.197 1 37.53 25 GLY B N 1
ATOM 1224 C CA . GLY B 1 25 ? 5.418 -33.125 0.832 1 37.53 25 GLY B CA 1
ATOM 1225 C C . GLY B 1 25 ? 5.438 -31.656 0.477 1 37.53 25 GLY B C 1
ATOM 1226 O O . GLY B 1 25 ? 5.934 -30.828 1.25 1 37.53 25 GLY B O 1
ATOM 1227 N N . ALA B 1 26 ? 4.465 -31.172 -0.45 1 42.53 26 ALA B N 1
ATOM 1228 C CA . ALA B 1 26 ? 4.254 -29.781 -0.88 1 42.53 26 ALA B CA 1
ATOM 1229 C C . ALA B 1 26 ? 4.27 -28.828 0.311 1 42.53 26 ALA B C 1
ATOM 1231 O O . ALA B 1 26 ? 3.414 -28.922 1.193 1 42.53 26 ALA B O 1
ATOM 1232 N N . SER B 1 27 ? 5.375 -28.469 1 1 42.5 27 SER B N 1
ATOM 1233 C CA . SER B 1 27 ? 5.754 -27.812 2.248 1 42.5 27 SER B CA 1
ATOM 1234 C C . SER B 1 27 ? 4.727 -26.766 2.65 1 42.5 27 SER B C 1
ATOM 1236 O O . SER B 1 27 ? 4.344 -25.922 1.838 1 42.5 27 SER B O 1
ATOM 1238 N N . GLY B 1 28 ? 3.66 -27.047 3.338 1 49.38 28 GLY B N 1
ATOM 1239 C CA . GLY B 1 28 ? 2.699 -26.234 4.055 1 49.38 28 GLY B CA 1
ATOM 1240 C C . GLY B 1 28 ? 3.152 -24.797 4.219 1 49.38 28 GLY B C 1
ATOM 1241 O O . GLY B 1 28 ? 2.342 -23.906 4.52 1 49.38 28 GLY B O 1
ATOM 1242 N N . HIS B 1 29 ? 4.469 -24.578 4.223 1 55.94 29 HIS B N 1
ATOM 1243 C CA . HIS B 1 29 ? 4.996 -23.234 4.441 1 55.94 29 HIS B CA 1
ATOM 1244 C C . HIS B 1 29 ? 4.68 -22.312 3.264 1 55.94 29 HIS B C 1
ATOM 1246 O O . HIS B 1 29 ? 4.359 -21.141 3.455 1 55.94 29 HIS B O 1
ATOM 1252 N N . GLY B 1 30 ? 4.691 -22.906 2.039 1 61.03 30 GLY B N 1
ATOM 1253 C CA . GLY B 1 30 ? 4.391 -22.094 0.872 1 61.03 30 GLY B CA 1
ATOM 1254 C C . GLY B 1 30 ? 2.93 -21.688 0.785 1 61.03 30 GLY B C 1
ATOM 1255 O O . GLY B 1 30 ? 2.613 -20.531 0.491 1 61.03 30 GLY B O 1
ATOM 1256 N N . ALA B 1 31 ? 2.037 -22.625 1.102 1 68.62 31 ALA B N 1
ATOM 1257 C CA . ALA B 1 31 ? 0.603 -22.359 1.035 1 68.62 31 ALA B CA 1
ATOM 1258 C C . ALA B 1 31 ? 0.186 -21.328 2.078 1 68.62 31 ALA B C 1
ATOM 1260 O O . ALA B 1 31 ? -0.666 -20.484 1.813 1 68.62 31 ALA B O 1
ATOM 1261 N N . GLY B 1 32 ? 0.767 -21.484 3.174 1 76.38 32 GLY B N 1
ATOM 1262 C CA . GLY B 1 32 ? 0.476 -20.531 4.23 1 76.38 32 GLY B CA 1
ATOM 1263 C C . GLY B 1 32 ? 0.86 -19.109 3.869 1 76.38 32 GLY B C 1
ATOM 1264 O O . GLY B 1 32 ? 0.1 -18.172 4.125 1 76.38 32 GLY B O 1
ATOM 1265 N N . HIS B 1 33 ? 2.002 -18.984 3.123 1 83.56 33 HIS B N 1
ATOM 1266 C CA . HIS B 1 33 ? 2.477 -17.672 2.701 1 83.56 33 HIS B CA 1
ATOM 1267 C C . HIS B 1 33 ? 1.539 -17.047 1.67 1 83.56 33 HIS B C 1
ATOM 1269 O O . HIS B 1 33 ? 1.252 -15.859 1.726 1 83.56 33 HIS B O 1
ATOM 1275 N N . PHE B 1 34 ? 1.008 -17.984 0.909 1 85.88 34 PHE B N 1
ATOM 1276 C CA . PHE B 1 34 ? 0.135 -17.5 -0.157 1 85.88 34 PHE B CA 1
ATOM 1277 C C . PHE B 1 34 ? -1.188 -17 0.409 1 85.88 34 PHE B C 1
ATOM 1279 O O . PHE B 1 34 ? -1.663 -15.93 0.036 1 85.88 34 PHE B O 1
ATOM 1286 N N . TRP B 1 35 ? -1.737 -17.766 1.279 1 90.75 35 TRP B N 1
ATOM 1287 C CA . TRP B 1 35 ? -3.023 -17.359 1.846 1 90.75 35 TRP B CA 1
ATOM 1288 C C . TRP B 1 35 ? -2.883 -16.094 2.678 1 90.75 35 TRP B C 1
ATOM 1290 O O . TRP B 1 35 ? -3.754 -15.219 2.637 1 90.75 35 TRP B O 1
ATOM 1300 N N . LEU B 1 36 ? -1.826 -15.984 3.398 1 94.75 36 LEU B N 1
ATOM 1301 C CA . LEU B 1 36 ? -1.602 -14.805 4.227 1 94.75 36 LEU B CA 1
ATOM 1302 C C . LEU B 1 36 ? -1.417 -13.562 3.361 1 94.75 36 LEU B C 1
ATOM 1304 O O . LEU B 1 36 ? -1.887 -12.477 3.715 1 94.75 36 LEU B O 1
ATOM 1308 N N . GLN B 1 37 ? -0.765 -13.664 2.293 1 95 37 GLN B N 1
ATOM 1309 C CA . GLN B 1 37 ? -0.589 -12.539 1.38 1 95 37 GLN B CA 1
ATOM 1310 C C . GLN B 1 37 ? -1.931 -12.062 0.832 1 95 37 GLN B C 1
ATOM 1312 O O . GLN B 1 37 ? -2.189 -10.859 0.774 1 95 37 GLN B O 1
ATOM 1317 N N . ARG B 1 38 ? -2.791 -13 0.5 1 93.62 38 ARG B N 1
ATOM 1318 C CA . ARG B 1 38 ? -4.117 -12.648 0.004 1 93.62 38 ARG B CA 1
ATOM 1319 C C . ARG B 1 38 ? -4.965 -12.016 1.105 1 93.62 38 ARG B C 1
ATOM 1321 O O . ARG B 1 38 ? -5.699 -11.062 0.86 1 93.62 38 ARG B O 1
ATOM 1328 N N . LEU B 1 39 ? -4.828 -12.609 2.279 1 95.75 39 LEU B N 1
ATOM 1329 C CA . LEU B 1 39 ? -5.57 -12.07 3.416 1 95.75 39 LEU B CA 1
ATOM 1330 C C . LEU B 1 39 ? -5.141 -10.641 3.715 1 95.75 39 LEU B C 1
ATOM 1332 O O . LEU B 1 39 ? -5.98 -9.758 3.891 1 95.75 39 LEU B O 1
ATOM 1336 N N . THR B 1 40 ? -3.891 -10.359 3.73 1 97 40 THR B N 1
ATOM 1337 C CA . THR B 1 40 ? -3.406 -9.008 3.979 1 97 40 THR B CA 1
ATOM 1338 C C . THR B 1 40 ? -3.758 -8.086 2.812 1 97 40 THR B C 1
ATOM 1340 O O . THR B 1 40 ? -4.051 -6.906 3.014 1 97 40 THR B O 1
ATOM 1343 N N . GLY B 1 41 ? -3.721 -8.672 1.626 1 97.25 41 GLY B N 1
ATOM 1344 C CA . GLY B 1 41 ? -4.16 -7.883 0.486 1 97.25 41 GLY B CA 1
ATOM 1345 C C . GLY B 1 41 ? -5.582 -7.371 0.629 1 97.25 41 GLY B C 1
ATOM 1346 O O . GLY B 1 41 ? -5.84 -6.184 0.433 1 97.25 41 GLY B O 1
ATOM 1347 N N . ALA B 1 42 ? -6.453 -8.25 0.996 1 95.56 42 ALA B N 1
ATOM 1348 C CA . ALA B 1 42 ? -7.852 -7.879 1.182 1 95.56 42 ALA B CA 1
ATOM 1349 C C . ALA B 1 42 ? -8.008 -6.891 2.336 1 95.56 42 ALA B C 1
ATOM 1351 O O . ALA B 1 42 ? -8.742 -5.906 2.223 1 95.56 42 ALA B O 1
ATOM 1352 N N . SER B 1 43 ? -7.371 -7.199 3.402 1 97.31 43 SER B N 1
ATOM 1353 C CA . SER B 1 43 ? -7.395 -6.289 4.547 1 97.31 43 SER B CA 1
ATOM 1354 C C . SER B 1 43 ? -6.852 -4.914 4.172 1 97.31 43 SER B C 1
ATOM 1356 O O . SER B 1 43 ? -7.398 -3.891 4.586 1 97.31 43 SER B O 1
ATOM 1358 N N . ASN B 1 44 ? -5.816 -4.906 3.377 1 97.94 44 ASN B N 1
ATOM 1359 C CA . ASN B 1 44 ? -5.184 -3.65 2.984 1 97.94 44 ASN B CA 1
ATOM 1360 C C . ASN B 1 44 ? -6.113 -2.803 2.119 1 97.94 44 ASN B C 1
ATOM 1362 O O . ASN B 1 44 ? -6.086 -1.572 2.191 1 97.94 44 ASN B O 1
ATOM 1366 N N . ALA B 1 45 ? -6.922 -3.414 1.327 1 96 45 ALA B N 1
ATOM 1367 C CA . ALA B 1 45 ? -7.891 -2.65 0.545 1 96 45 ALA B CA 1
ATOM 1368 C C . ALA B 1 45 ? -8.805 -1.832 1.453 1 96 45 ALA B C 1
ATOM 1370 O O . ALA B 1 45 ? -9.078 -0.661 1.178 1 96 45 ALA B O 1
ATOM 1371 N N . LEU B 1 46 ? -9.227 -2.414 2.529 1 96.62 46 LEU B N 1
ATOM 1372 C CA . LEU B 1 46 ? -10.109 -1.734 3.475 1 96.62 46 LEU B CA 1
ATOM 1373 C C . LEU B 1 46 ? -9.328 -0.723 4.309 1 96.62 46 LEU B C 1
ATOM 1375 O O . LEU B 1 46 ? -9.773 0.415 4.484 1 96.62 46 LEU B O 1
ATOM 1379 N N . LEU B 1 47 ? -8.203 -1.077 4.762 1 97.94 47 LEU B N 1
ATOM 1380 C CA . LEU B 1 47 ? -7.406 -0.237 5.645 1 97.94 47 LEU B CA 1
ATOM 1381 C C . LEU B 1 47 ? -6.855 0.97 4.895 1 97.94 47 LEU B C 1
ATOM 1383 O O . LEU B 1 47 ? -6.727 2.055 5.465 1 97.94 47 LEU B O 1
ATOM 1387 N N . MET B 1 48 ? -6.508 0.758 3.648 1 95.94 48 MET B N 1
ATOM 1388 C CA . MET B 1 48 ? -6.016 1.883 2.857 1 95.94 48 MET B CA 1
ATOM 1389 C C . MET B 1 48 ? -7.121 2.904 2.617 1 95.94 48 MET B C 1
ATOM 1391 O O . MET B 1 48 ? -6.863 4.109 2.598 1 95.94 48 MET B O 1
ATOM 1395 N N . LEU B 1 49 ? -8.32 2.436 2.416 1 95.75 49 LEU B N 1
ATOM 1396 C CA . LEU B 1 49 ? -9.445 3.363 2.316 1 95.75 49 LEU B CA 1
ATOM 1397 C C . LEU B 1 49 ? -9.586 4.18 3.596 1 95.75 49 LEU B C 1
ATOM 1399 O O . LEU B 1 49 ? -9.75 5.402 3.541 1 95.75 49 LEU B O 1
ATOM 1403 N N . ALA B 1 50 ? -9.523 3.508 4.68 1 97 50 ALA B N 1
ATOM 1404 C CA . ALA B 1 50 ? -9.57 4.207 5.961 1 97 50 ALA B CA 1
ATOM 1405 C C . ALA B 1 50 ? -8.43 5.211 6.082 1 97 50 ALA B C 1
ATOM 1407 O O . ALA B 1 50 ? -8.633 6.328 6.574 1 97 50 ALA B O 1
ATOM 1408 N N . PHE B 1 51 ? -7.262 4.887 5.617 1 95.94 51 PHE B N 1
ATOM 1409 C CA . PHE B 1 51 ? -6.098 5.762 5.652 1 95.94 51 PHE B CA 1
ATOM 1410 C C . PHE B 1 51 ? -6.336 7.012 4.812 1 95.94 51 PHE B C 1
ATOM 1412 O O . PHE B 1 51 ? -6.066 8.125 5.258 1 95.94 51 PHE B O 1
ATOM 1419 N N . VAL B 1 52 ? -6.875 6.824 3.643 1 92.12 52 VAL B N 1
ATOM 1420 C CA . VAL B 1 52 ? -7.156 7.941 2.75 1 92.12 52 VAL B CA 1
ATOM 1421 C C . VAL B 1 52 ? -8.172 8.883 3.398 1 92.12 52 VAL B C 1
ATOM 1423 O O . VAL B 1 52 ? -8.023 10.102 3.342 1 92.12 52 VAL B O 1
ATOM 1426 N N . VAL B 1 53 ? -9.18 8.32 4.07 1 93.69 53 VAL B N 1
ATOM 1427 C CA . VAL B 1 53 ? -10.195 9.117 4.742 1 93.69 53 VAL B CA 1
ATOM 1428 C C . VAL B 1 53 ? -9.57 9.891 5.898 1 93.69 53 VAL B C 1
ATOM 1430 O O . VAL B 1 53 ? -9.859 11.078 6.086 1 93.69 53 VAL B O 1
ATOM 1433 N N . ILE B 1 54 ? -8.656 9.289 6.602 1 93.62 54 ILE B N 1
ATOM 1434 C CA . ILE B 1 54 ? -7.984 9.938 7.727 1 93.62 54 ILE B CA 1
ATOM 1435 C C . ILE B 1 54 ? -7.133 11.102 7.215 1 93.62 54 ILE B C 1
ATOM 1437 O O . ILE B 1 54 ? -7.164 12.195 7.781 1 93.62 54 ILE B O 1
ATOM 1441 N N . ILE B 1 55 ? -6.438 10.875 6.125 1 88.25 55 ILE B N 1
ATOM 1442 C CA . IL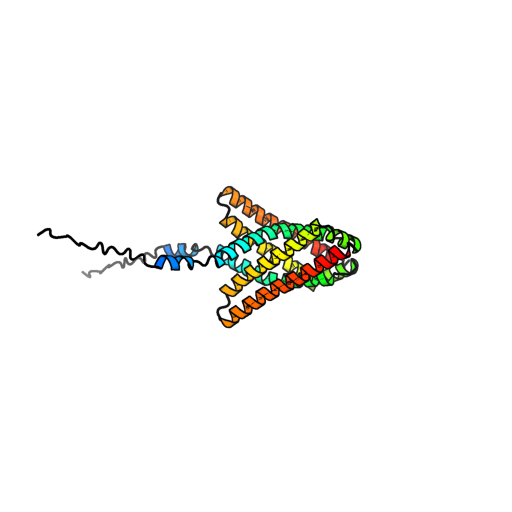E B 1 55 ? -5.609 11.93 5.551 1 88.25 55 ILE B CA 1
ATOM 1443 C C . ILE B 1 55 ? -6.496 13.07 5.055 1 88.25 55 ILE B C 1
ATOM 1445 O O . ILE B 1 55 ? -6.176 14.242 5.25 1 88.25 55 ILE B O 1
ATOM 1449 N N . ALA B 1 56 ? -7.625 12.703 4.469 1 85.75 56 ALA B N 1
ATOM 1450 C CA . ALA B 1 56 ? -8.562 13.711 3.979 1 85.75 56 ALA B CA 1
ATOM 1451 C C . ALA B 1 56 ? -9.133 14.539 5.129 1 85.75 56 ALA B C 1
ATOM 1453 O O . ALA B 1 56 ? -9.336 15.742 4.992 1 85.75 56 ALA B O 1
ATOM 1454 N N . LEU B 1 57 ? -9.32 13.922 6.23 1 88.62 57 LEU B N 1
ATOM 1455 C CA . LEU B 1 57 ? -9.859 14.609 7.402 1 88.62 57 LEU B CA 1
ATOM 1456 C C . LEU B 1 57 ? -8.828 15.57 7.988 1 88.62 57 LEU B C 1
ATOM 1458 O O . LEU B 1 57 ? -9.188 16.5 8.727 1 88.62 57 LEU B O 1
ATOM 1462 N N . MET B 1 58 ? -7.598 15.352 7.664 1 84 58 MET B N 1
ATOM 1463 C CA . MET B 1 58 ? -6.527 16.203 8.18 1 84 58 MET B CA 1
ATOM 1464 C C . MET B 1 58 ? -6.395 17.469 7.344 1 84 58 MET B C 1
ATOM 1466 O O . MET B 1 58 ? -5.805 18.453 7.793 1 84 58 MET B O 1
ATOM 1470 N N . ALA B 1 59 ? -6.973 17.391 6.18 1 76.56 59 ALA B N 1
ATOM 1471 C CA . ALA B 1 59 ? -6.844 18.547 5.289 1 76.56 59 ALA B CA 1
ATOM 1472 C C . ALA B 1 59 ? -7.414 19.797 5.934 1 76.56 59 ALA B C 1
ATOM 1474 O O . ALA B 1 59 ? -8.539 19.797 6.445 1 76.56 59 ALA B O 1
ATOM 1475 N N . GLY B 1 60 ? -6.613 20.859 5.988 1 76.31 60 GLY B N 1
ATOM 1476 C CA . GLY B 1 60 ? -7.062 22.141 6.512 1 76.31 60 GLY B CA 1
ATOM 1477 C C . GLY B 1 60 ? -6.949 22.25 8.016 1 76.31 60 GLY B C 1
ATOM 1478 O O . GLY B 1 60 ? -7.242 23.297 8.602 1 76.31 60 GLY B O 1
ATOM 1479 N N . ARG B 1 61 ? -6.598 21.188 8.625 1 81.69 61 ARG B N 1
ATOM 1480 C CA . ARG B 1 61 ? -6.488 21.203 10.086 1 81.69 61 ARG B CA 1
ATOM 1481 C C . ARG B 1 61 ? -5.133 21.75 10.523 1 81.69 61 ARG B C 1
ATOM 1483 O O . ARG B 1 61 ? -4.148 21.656 9.781 1 81.69 61 ARG B O 1
ATOM 1490 N N . THR B 1 62 ? -5.188 22.359 11.711 1 82.88 62 THR B N 1
ATOM 1491 C CA . THR B 1 62 ? -3.939 22.781 12.336 1 82.88 62 THR B CA 1
ATOM 1492 C C . THR B 1 62 ? -3.188 21.578 12.898 1 82.88 62 THR B C 1
ATOM 1494 O O . THR B 1 62 ? -3.74 20.469 12.984 1 82.88 62 THR B O 1
ATOM 1497 N N . TYR B 1 63 ? -1.913 21.75 13.211 1 81.56 63 TYR B N 1
ATOM 1498 C CA . TYR B 1 63 ? -1.092 20.672 13.75 1 81.56 63 TYR B CA 1
ATOM 1499 C C . TYR B 1 63 ? -1.708 20.109 15.016 1 81.56 63 TYR B C 1
ATOM 1501 O O . TYR B 1 63 ? -1.856 18.891 15.148 1 81.56 63 TYR B O 1
ATOM 1509 N N . PRO B 1 64 ? -2.18 20.969 15.945 1 85.75 64 PRO B N 1
ATOM 1510 C CA . PRO B 1 64 ? -2.799 20.406 17.156 1 85.75 64 PRO B CA 1
ATOM 1511 C C . PRO B 1 64 ? -4.055 19.594 16.844 1 85.75 64 PRO B C 1
ATOM 1513 O O . PRO B 1 64 ? -4.305 18.578 17.5 1 85.75 64 PRO B O 1
ATOM 1516 N N . GLN B 1 65 ? -4.809 19.938 15.898 1 87.94 65 GLN B N 1
ATOM 1517 C CA . GLN B 1 65 ? -6.012 19.219 15.516 1 87.94 65 GLN B CA 1
ATOM 1518 C C . GLN B 1 65 ? -5.664 17.875 14.875 1 87.94 65 GLN B C 1
ATOM 1520 O O . GLN B 1 65 ? -6.355 16.875 15.102 1 87.94 65 GLN B O 1
ATOM 1525 N N . ALA B 1 66 ? -4.594 17.953 14.109 1 86.5 66 ALA B N 1
ATOM 1526 C CA . ALA B 1 66 ? -4.125 16.719 13.484 1 86.5 66 ALA B CA 1
ATOM 1527 C C . ALA B 1 66 ? -3.627 15.719 14.531 1 86.5 66 ALA B C 1
ATOM 1529 O O . ALA B 1 66 ? -3.928 14.523 14.453 1 86.5 66 ALA B O 1
ATOM 1530 N N . VAL B 1 67 ? -2.934 16.219 15.43 1 88.88 67 VAL B N 1
ATOM 1531 C CA . VAL B 1 67 ? -2.42 15.383 16.516 1 88.88 67 VAL B CA 1
ATOM 1532 C C . VAL B 1 67 ? -3.58 14.805 17.312 1 88.88 67 VAL B C 1
ATOM 1534 O O . VAL B 1 67 ? -3.562 13.625 17.688 1 88.88 67 VAL B O 1
ATOM 1537 N N . ALA B 1 68 ? -4.578 15.609 17.562 1 92.94 68 ALA B N 1
ATOM 1538 C CA . ALA B 1 68 ? -5.754 15.148 18.297 1 92.94 68 ALA B CA 1
ATOM 1539 C C . ALA B 1 68 ? -6.453 14.016 17.547 1 92.94 68 ALA B C 1
ATOM 1541 O O . ALA B 1 68 ? -6.91 13.047 18.156 1 92.94 68 ALA B O 1
ATOM 1542 N N . LEU B 1 69 ? -6.5 14.156 16.281 1 93.56 69 LEU B N 1
ATOM 1543 C CA . LEU B 1 69 ? -7.125 13.125 15.453 1 93.56 69 LEU B CA 1
ATOM 1544 C C . LEU B 1 69 ? -6.355 11.812 15.547 1 93.56 69 LEU B C 1
ATOM 1546 O O . LEU B 1 69 ? -6.945 10.75 15.773 1 93.56 69 LEU B O 1
ATOM 1550 N N . VAL B 1 70 ? -5.008 11.883 15.445 1 92.69 70 VAL B N 1
ATOM 1551 C CA . VAL B 1 70 ? -4.16 10.695 15.461 1 92.69 70 VAL B CA 1
ATOM 1552 C C . VAL B 1 70 ? -4.137 10.102 16.875 1 92.69 70 VAL B C 1
ATOM 1554 O O . VAL B 1 70 ? -3.928 8.898 17.031 1 92.69 70 VAL B O 1
ATOM 1557 N N . SER B 1 71 ? -4.398 10.93 17.812 1 94.88 71 SER B N 1
ATOM 1558 C CA . SER B 1 71 ? -4.371 10.484 19.203 1 94.88 71 SER B CA 1
ATOM 1559 C C . SER B 1 71 ? -5.664 9.758 19.578 1 94.88 71 SER B C 1
ATOM 1561 O O . SER B 1 71 ? -5.742 9.125 20.625 1 94.88 71 SER B O 1
ATOM 1563 N N . HIS B 1 72 ? -6.703 9.938 18.781 1 96 72 HIS B N 1
ATOM 1564 C CA . HIS B 1 72 ? -7.91 9.148 19.031 1 96 72 HIS B CA 1
ATOM 1565 C C . HIS B 1 72 ? -7.613 7.656 18.938 1 96 72 HIS B C 1
ATOM 1567 O O . HIS B 1 72 ? -6.98 7.195 17.984 1 96 72 HIS B O 1
ATOM 1573 N N . PRO B 1 73 ? -8.016 6.828 19.906 1 96.31 73 PRO B N 1
ATOM 1574 C CA . PRO B 1 73 ? -7.633 5.414 19.969 1 96.31 73 PRO B CA 1
ATOM 1575 C C . PRO B 1 73 ? -8.039 4.633 18.719 1 96.31 73 PRO B C 1
ATOM 1577 O O . PRO B 1 73 ? -7.293 3.76 18.266 1 96.31 73 PRO B O 1
ATOM 1580 N N . LEU B 1 74 ? -9.18 4.902 18.188 1 97.25 74 LEU B N 1
ATOM 1581 C CA . LEU B 1 74 ? -9.633 4.188 16.984 1 97.25 74 LEU B CA 1
ATOM 1582 C C . LEU B 1 74 ? -8.734 4.496 15.797 1 97.25 74 LEU B C 1
ATOM 1584 O O . LEU B 1 74 ? -8.391 3.598 15.023 1 97.25 74 LEU B O 1
ATOM 1588 N N . VAL B 1 75 ? -8.383 5.738 15.602 1 97.44 75 VAL B N 1
ATOM 1589 C CA . VAL B 1 75 ? -7.531 6.148 14.492 1 97.44 75 VAL B CA 1
ATOM 1590 C C . VAL B 1 75 ? -6.145 5.535 14.656 1 97.44 75 VAL B C 1
ATOM 1592 O O . VAL B 1 75 ? -5.59 4.973 13.703 1 97.44 75 VAL B O 1
ATOM 1595 N N . ALA B 1 76 ? -5.637 5.586 15.867 1 97.31 76 ALA B N 1
ATOM 1596 C CA . ALA B 1 76 ? -4.316 5.027 16.141 1 97.31 76 ALA B CA 1
ATOM 1597 C C . ALA B 1 76 ? -4.293 3.525 15.875 1 97.31 76 ALA B C 1
ATOM 1599 O O . ALA B 1 76 ? -3.34 3.01 15.281 1 97.31 76 ALA B O 1
ATOM 1600 N N . ILE B 1 77 ? -5.301 2.869 16.266 1 98.19 77 ILE B N 1
ATOM 1601 C CA . ILE B 1 77 ? -5.383 1.424 1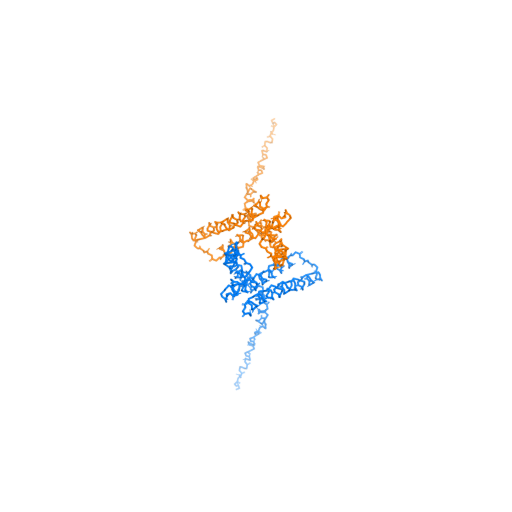6.078 1 98.19 77 ILE B CA 1
ATOM 1602 C C . ILE B 1 77 ? -5.445 1.098 14.586 1 98.19 77 ILE B C 1
ATOM 1604 O O . ILE B 1 77 ? -4.777 0.17 14.117 1 98.19 77 ILE B O 1
ATOM 1608 N N . ILE B 1 78 ? -6.262 1.824 13.859 1 98.44 78 ILE B N 1
ATOM 1609 C CA . ILE B 1 78 ? -6.387 1.621 12.422 1 98.44 78 ILE B CA 1
ATOM 1610 C C . ILE B 1 78 ? -5.023 1.812 11.758 1 98.44 78 ILE B C 1
ATOM 1612 O O . ILE B 1 78 ? -4.617 1 10.922 1 98.44 78 ILE B O 1
ATOM 1616 N N . LEU B 1 79 ? -4.281 2.844 12.125 1 97.88 79 LEU B N 1
ATOM 1617 C CA . LEU B 1 79 ? -2.979 3.131 11.539 1 97.88 79 LEU B CA 1
ATOM 1618 C C . LEU B 1 79 ? -1.97 2.047 11.898 1 97.88 79 LEU B C 1
ATOM 1620 O O . LEU B 1 79 ? -1.168 1.636 11.055 1 97.88 79 LEU B O 1
ATOM 1624 N N . ILE B 1 80 ? -2.01 1.556 13.102 1 98.44 80 ILE B N 1
ATOM 1625 C CA . ILE B 1 80 ? -1.104 0.503 13.555 1 98.44 80 ILE B CA 1
ATOM 1626 C C . ILE B 1 80 ? -1.387 -0.784 12.781 1 98.44 80 ILE B C 1
ATOM 1628 O O . ILE B 1 80 ? -0.463 -1.433 12.281 1 98.44 80 ILE B O 1
ATOM 1632 N N . LEU B 1 81 ? -2.664 -1.097 12.672 1 98.69 81 LEU B N 1
ATOM 1633 C CA . LEU B 1 81 ? -3.047 -2.285 11.914 1 98.69 81 LEU B CA 1
ATOM 1634 C C . LEU B 1 81 ? -2.623 -2.162 10.453 1 98.69 81 LEU B C 1
ATOM 1636 O O . LEU B 1 81 ? -2.164 -3.137 9.852 1 98.69 81 LEU B O 1
ATOM 1640 N N . ALA B 1 82 ? -2.777 -0.992 9.891 1 98.19 82 ALA B N 1
ATOM 1641 C CA . ALA B 1 82 ? -2.395 -0.762 8.5 1 98.19 82 ALA B CA 1
ATOM 1642 C C . ALA B 1 82 ? -0.897 -0.984 8.305 1 98.19 82 ALA B C 1
ATOM 1644 O O . ALA B 1 82 ? -0.484 -1.657 7.355 1 98.19 82 ALA B O 1
ATOM 1645 N N . VAL B 1 83 ? -0.079 -0.483 9.203 1 98 83 VAL B N 1
ATOM 1646 C CA . VAL B 1 83 ? 1.371 -0.605 9.094 1 98 83 VAL B CA 1
ATOM 1647 C C . VAL B 1 83 ? 1.775 -2.074 9.18 1 98 83 VAL B C 1
ATOM 1649 O O . VAL B 1 83 ? 2.549 -2.564 8.359 1 98 83 VAL B O 1
ATOM 1652 N N . VAL B 1 84 ? 1.23 -2.783 10.141 1 98.5 84 VAL B N 1
ATOM 1653 C CA . VAL B 1 84 ? 1.568 -4.188 10.344 1 98.5 84 VAL B CA 1
ATOM 1654 C C . VAL B 1 84 ? 1.124 -5.004 9.133 1 98.5 84 VAL B C 1
ATOM 1656 O O . VAL B 1 84 ? 1.894 -5.809 8.602 1 98.5 84 VAL B O 1
ATOM 1659 N N . SER B 1 85 ? -0.051 -4.781 8.68 1 98.62 85 SER B N 1
ATOM 1660 C CA . SER B 1 85 ? -0.592 -5.531 7.551 1 98.62 85 SER B CA 1
ATOM 1661 C C . SER B 1 85 ? 0.192 -5.25 6.273 1 98.62 85 SER B C 1
ATOM 1663 O O . SER B 1 85 ? 0.555 -6.176 5.543 1 98.62 85 SER B O 1
ATOM 1665 N N . VAL B 1 86 ? 0.455 -4.004 5.969 1 98 86 VAL B N 1
ATOM 1666 C CA . VAL B 1 86 ? 1.119 -3.613 4.73 1 98 86 VAL B CA 1
ATOM 1667 C C . VAL B 1 86 ? 2.545 -4.16 4.715 1 98 86 VAL B C 1
ATOM 1669 O O . VAL B 1 86 ? 3.021 -4.633 3.68 1 98 86 VAL B O 1
ATOM 1672 N N . THR B 1 87 ? 3.25 -4.113 5.816 1 98.12 87 THR B N 1
ATOM 1673 C CA . THR B 1 87 ? 4.637 -4.562 5.832 1 98.12 87 THR B CA 1
ATOM 1674 C C . THR B 1 87 ? 4.719 -6.078 5.695 1 98.12 87 THR B C 1
ATOM 1676 O O . THR B 1 87 ? 5.637 -6.602 5.059 1 98.12 87 THR B O 1
ATOM 1679 N N . ILE B 1 88 ? 3.766 -6.797 6.324 1 98.31 88 ILE B N 1
ATOM 1680 C CA . ILE B 1 88 ? 3.715 -8.242 6.129 1 98.31 88 ILE B CA 1
ATOM 1681 C C . ILE B 1 88 ? 3.412 -8.555 4.664 1 98.31 88 ILE B C 1
ATOM 1683 O O . ILE B 1 88 ? 4.062 -9.414 4.059 1 98.31 88 ILE B O 1
ATOM 1687 N N . HIS B 1 89 ? 2.43 -7.934 4.129 1 97.94 89 HIS B N 1
ATOM 1688 C CA . HIS B 1 89 ? 2.055 -8.094 2.73 1 97.94 89 HIS B CA 1
ATOM 1689 C C . HIS B 1 89 ? 3.246 -7.852 1.81 1 97.94 89 HIS B C 1
ATOM 1691 O O . HIS B 1 89 ? 3.508 -8.648 0.905 1 97.94 89 HIS B O 1
ATOM 1697 N N . MET B 1 90 ? 3.926 -6.738 2.031 1 97.81 90 MET B N 1
ATOM 1698 C CA . MET B 1 90 ? 5.086 -6.379 1.221 1 97.81 90 MET B CA 1
ATOM 1699 C C . MET B 1 90 ? 6.176 -7.438 1.329 1 97.81 90 MET B C 1
ATOM 1701 O O . MET B 1 90 ? 6.762 -7.836 0.321 1 97.81 90 MET B O 1
ATOM 1705 N N . ARG B 1 91 ? 6.465 -7.836 2.535 1 97.94 91 ARG B N 1
ATOM 1706 C CA . ARG B 1 91 ? 7.504 -8.836 2.742 1 97.94 91 ARG B CA 1
ATOM 1707 C C . ARG B 1 91 ? 7.191 -10.117 1.975 1 97.94 91 ARG B C 1
ATOM 1709 O O . ARG B 1 91 ? 8.062 -10.672 1.299 1 97.94 91 ARG B O 1
ATOM 1716 N N . LEU B 1 92 ? 6.008 -10.562 2.109 1 97.31 92 LEU B N 1
ATOM 1717 C CA . LEU B 1 92 ? 5.598 -11.797 1.447 1 97.31 92 LEU B CA 1
ATOM 1718 C C . LEU B 1 92 ? 5.617 -11.633 -0.069 1 97.31 92 LEU B C 1
ATOM 1720 O O . LEU B 1 92 ? 6.055 -12.531 -0.789 1 97.31 92 LEU B O 1
ATOM 1724 N N . GLY B 1 93 ? 5.113 -10.5 -0.508 1 95.62 93 GLY B N 1
ATOM 1725 C CA . GLY B 1 93 ? 5.133 -10.242 -1.94 1 95.62 93 GLY B CA 1
ATOM 1726 C C . GLY B 1 93 ? 6.535 -10.195 -2.518 1 95.62 93 GLY B C 1
ATOM 1727 O O . GLY B 1 93 ? 6.809 -10.812 -3.551 1 95.62 93 GLY B O 1
ATOM 1728 N N . MET B 1 94 ? 7.383 -9.539 -1.878 1 96.62 94 MET B N 1
ATOM 1729 C CA . MET B 1 94 ? 8.758 -9.422 -2.357 1 96.62 94 MET B CA 1
ATOM 1730 C C . MET B 1 94 ? 9.492 -10.758 -2.238 1 96.62 94 MET B C 1
ATOM 1732 O O . MET B 1 94 ? 10.367 -11.062 -3.047 1 96.62 94 MET B O 1
ATOM 1736 N N . GLN B 1 95 ? 9.172 -11.523 -1.225 1 97.06 95 GLN B N 1
ATOM 1737 C CA . GLN B 1 95 ? 9.742 -12.859 -1.108 1 97.06 95 GLN B CA 1
ATOM 1738 C C . GLN B 1 95 ? 9.453 -13.688 -2.355 1 97.06 95 GLN B C 1
ATOM 1740 O O . GLN B 1 95 ? 10.344 -14.367 -2.877 1 97.06 95 GLN B O 1
ATOM 1745 N N . THR B 1 96 ? 8.227 -13.625 -2.818 1 94.88 96 THR B N 1
ATOM 1746 C CA . THR B 1 96 ? 7.852 -14.367 -4.02 1 94.88 96 THR B CA 1
ATOM 1747 C C . THR B 1 96 ? 8.641 -13.875 -5.227 1 94.88 96 THR B C 1
ATOM 1749 O O . THR B 1 96 ? 9.109 -14.672 -6.039 1 94.88 96 THR B O 1
ATOM 1752 N N . VAL B 1 97 ? 8.82 -12.609 -5.332 1 94.5 97 VAL B N 1
ATOM 1753 C CA . VAL B 1 97 ? 9.57 -12.023 -6.438 1 94.5 97 VAL B CA 1
ATOM 1754 C C . VAL B 1 97 ? 11.023 -12.492 -6.379 1 94.5 97 VAL B C 1
ATOM 1756 O O . VAL B 1 97 ? 11.586 -12.914 -7.391 1 94.5 97 VAL B O 1
ATOM 1759 N N . ILE B 1 98 ? 11.594 -12.43 -5.273 1 96.56 98 ILE B N 1
ATOM 1760 C CA . ILE B 1 98 ? 12.984 -12.82 -5.086 1 96.56 98 ILE B CA 1
ATOM 1761 C C . ILE B 1 98 ? 13.156 -14.305 -5.426 1 96.56 98 ILE B C 1
ATOM 1763 O O . ILE B 1 98 ? 14.07 -14.672 -6.164 1 96.56 98 ILE B O 1
ATOM 1767 N N . GLU B 1 99 ? 12.281 -15.172 -4.977 1 95.94 99 GLU B N 1
ATOM 1768 C CA . GLU B 1 99 ? 12.359 -16.609 -5.215 1 95.94 99 GLU B CA 1
ATOM 1769 C C . GLU B 1 99 ? 12.195 -16.938 -6.695 1 95.94 99 GLU B C 1
ATOM 1771 O O . GLU B 1 99 ? 12.836 -17.844 -7.211 1 95.94 99 GLU B O 1
ATOM 1776 N N . ASP B 1 100 ? 11.5 -16.141 -7.336 1 93.44 100 ASP B N 1
ATOM 1777 C CA . ASP B 1 100 ? 11.18 -16.422 -8.727 1 93.44 100 ASP B CA 1
ATOM 1778 C C . ASP B 1 100 ? 12.266 -15.914 -9.664 1 93.44 100 ASP B C 1
ATOM 1780 O O . ASP B 1 100 ? 12.5 -16.484 -10.727 1 93.44 100 ASP B O 1
ATOM 1784 N N . TYR B 1 101 ? 12.938 -14.836 -9.281 1 94.19 101 TYR B N 1
ATOM 1785 C CA . TYR B 1 101 ? 13.766 -14.156 -10.273 1 94.19 101 TYR B CA 1
ATOM 1786 C C . TYR B 1 101 ? 15.234 -14.195 -9.875 1 94.19 101 TYR B C 1
ATOM 1788 O O . TYR B 1 101 ? 16.109 -13.875 -10.688 1 94.19 101 TYR B O 1
ATOM 1796 N N . VAL B 1 102 ? 15.547 -14.508 -8.695 1 95.75 102 VAL B N 1
ATOM 1797 C CA . VAL B 1 102 ? 16.922 -14.602 -8.242 1 95.75 102 VAL B CA 1
ATOM 1798 C C . VAL B 1 102 ? 17.344 -16.062 -8.133 1 95.75 102 VAL B C 1
ATOM 1800 O O . VAL B 1 102 ? 16.828 -16.797 -7.273 1 95.75 102 VAL B O 1
ATOM 1803 N N . HIS B 1 103 ? 18.422 -16.484 -8.898 1 95.75 103 HIS B N 1
ATOM 1804 C CA . HIS B 1 103 ? 18.703 -17.906 -9.016 1 95.75 103 HIS B CA 1
ATOM 1805 C C . HIS B 1 103 ? 20.047 -18.25 -8.359 1 95.75 103 HIS B C 1
ATOM 1807 O O . HIS B 1 103 ? 20.297 -19.422 -8.062 1 95.75 103 HIS B O 1
ATOM 1813 N N . SER B 1 104 ? 20.812 -17.344 -8.141 1 96.56 104 SER B N 1
ATOM 1814 C CA . SER B 1 104 ? 22.031 -17.609 -7.379 1 96.56 104 SER B CA 1
ATOM 1815 C C . SER B 1 104 ? 21.734 -17.812 -5.898 1 96.56 104 SER B C 1
ATOM 1817 O O . SER B 1 104 ? 21.016 -17.016 -5.293 1 96.56 104 SER B O 1
ATOM 1819 N N . HIS B 1 105 ? 22.25 -18.906 -5.414 1 95.62 105 HIS B N 1
ATOM 1820 C CA . HIS B 1 105 ? 21.922 -19.266 -4.043 1 95.62 105 HIS B CA 1
ATOM 1821 C C . HIS B 1 105 ? 22.359 -18.188 -3.061 1 95.62 105 HIS B C 1
ATOM 1823 O O . HIS B 1 105 ? 21.578 -17.781 -2.191 1 95.62 105 HIS B O 1
ATOM 1829 N N . GLY B 1 106 ? 23.516 -17.75 -3.135 1 96.31 106 GLY B N 1
ATOM 1830 C CA . GLY B 1 106 ? 24.016 -16.703 -2.244 1 96.31 106 GLY B CA 1
ATOM 1831 C C . GLY B 1 106 ? 23.25 -15.406 -2.359 1 96.31 106 GLY B C 1
ATOM 1832 O O . GLY B 1 106 ? 22.922 -14.781 -1.348 1 96.31 106 GLY B O 1
ATOM 1833 N N . LEU B 1 107 ? 22.984 -14.969 -3.52 1 97.56 107 LEU B N 1
ATOM 1834 C CA . LEU B 1 107 ? 22.266 -13.719 -3.746 1 97.56 107 LEU B CA 1
ATOM 1835 C C . LEU B 1 107 ? 20.828 -13.828 -3.258 1 97.56 107 LEU B C 1
ATOM 1837 O O . LEU B 1 107 ? 20.281 -12.875 -2.711 1 97.56 107 LEU B O 1
ATOM 1841 N N . LYS B 1 108 ? 20.188 -14.961 -3.465 1 98 108 LYS B N 1
ATOM 1842 C CA . LYS B 1 108 ? 18.828 -15.188 -2.99 1 98 108 LYS B CA 1
ATOM 1843 C C . LYS B 1 108 ? 18.75 -15.086 -1.469 1 98 108 LYS B C 1
ATOM 1845 O O . LYS B 1 108 ? 17.875 -14.414 -0.927 1 98 108 LYS B O 1
ATOM 1850 N N . PHE B 1 109 ? 19.703 -15.781 -0.864 1 97.75 109 PHE B N 1
ATOM 1851 C CA . PHE B 1 109 ? 19.75 -15.742 0.593 1 97.75 109 PHE B CA 1
ATOM 1852 C C . PHE B 1 109 ? 19.938 -14.32 1.093 1 97.75 109 PHE B C 1
ATOM 1854 O O . PHE B 1 109 ? 19.219 -13.859 1.986 1 97.75 109 PHE B O 1
ATOM 1861 N N . ALA B 1 110 ? 20.828 -13.586 0.56 1 98.19 110 ALA B N 1
ATOM 1862 C CA . ALA B 1 110 ? 21.094 -12.203 0.948 1 98.19 110 ALA B CA 1
ATOM 1863 C C . ALA B 1 110 ? 19.891 -11.312 0.691 1 98.19 110 ALA B C 1
ATOM 1865 O O . ALA B 1 110 ? 19.562 -10.453 1.511 1 98.19 110 ALA B O 1
ATOM 1866 N N . ALA B 1 111 ? 19.219 -11.516 -0.392 1 98.25 111 ALA B N 1
ATOM 1867 C CA . ALA B 1 111 ? 18.062 -10.703 -0.759 1 98.25 111 ALA B CA 1
ATOM 1868 C C . ALA B 1 111 ? 16.891 -10.961 0.184 1 98.25 111 ALA B C 1
ATOM 1870 O O . ALA B 1 111 ? 16.156 -10.039 0.536 1 98.25 111 ALA B O 1
ATOM 1871 N N . LEU B 1 112 ? 16.672 -12.18 0.61 1 98.44 112 LEU B N 1
ATOM 1872 C CA . LEU B 1 112 ? 15.602 -12.523 1.533 1 98.44 112 LEU B CA 1
ATOM 1873 C C . LEU B 1 112 ? 15.844 -11.898 2.904 1 98.44 112 LEU B C 1
ATOM 1875 O O . LEU B 1 112 ? 14.906 -11.406 3.543 1 98.44 112 LEU B O 1
ATOM 1879 N N . ILE B 1 113 ? 17.094 -11.906 3.311 1 98.56 113 ILE B N 1
ATOM 1880 C CA . ILE B 1 113 ? 17.438 -11.273 4.578 1 98.56 113 ILE B CA 1
ATOM 1881 C C . ILE B 1 113 ? 17.203 -9.766 4.484 1 98.56 113 ILE B C 1
ATOM 1883 O O . ILE B 1 113 ? 16.609 -9.172 5.383 1 98.56 113 ILE B O 1
ATOM 1887 N N . ALA B 1 114 ? 17.656 -9.156 3.414 1 98.31 114 ALA B N 1
ATOM 1888 C CA . ALA B 1 114 ? 17.469 -7.727 3.199 1 98.31 114 ALA B CA 1
ATOM 1889 C C . ALA B 1 114 ? 15.984 -7.371 3.162 1 98.31 114 ALA B C 1
ATOM 1891 O O . ALA B 1 114 ? 15.578 -6.324 3.678 1 98.31 114 ALA B O 1
ATOM 1892 N N . ASN B 1 115 ? 15.234 -8.227 2.516 1 98.25 115 ASN B N 1
ATOM 1893 C CA . ASN B 1 115 ? 13.789 -8.031 2.43 1 98.25 115 ASN B CA 1
ATOM 1894 C C . ASN B 1 115 ? 13.141 -7.996 3.811 1 98.25 115 ASN B C 1
ATOM 1896 O O . ASN B 1 115 ? 12.32 -7.125 4.094 1 98.25 115 ASN B O 1
ATOM 1900 N N . THR B 1 116 ? 13.484 -8.906 4.688 1 98.56 116 THR B N 1
ATOM 1901 C CA . THR B 1 116 ? 12.953 -8.969 6.043 1 98.56 116 THR B CA 1
ATOM 1902 C C . THR B 1 116 ? 13.406 -7.758 6.859 1 98.56 116 THR B C 1
ATOM 1904 O O . THR B 1 116 ? 12.602 -7.152 7.574 1 98.56 116 THR B O 1
ATOM 1907 N N . PHE B 1 117 ? 14.672 -7.387 6.738 1 98.56 117 PHE B N 1
ATOM 1908 C CA . PHE B 1 117 ? 15.195 -6.23 7.457 1 98.56 117 PHE B CA 1
ATOM 1909 C C . PHE B 1 117 ? 14.492 -4.953 7.012 1 98.56 117 PHE B C 1
ATOM 1911 O O . PHE B 1 117 ? 14.164 -4.102 7.836 1 98.56 117 PHE B O 1
ATOM 1918 N N . TYR B 1 118 ? 14.344 -4.797 5.668 1 97.94 118 TYR B N 1
ATOM 1919 C CA . TYR B 1 118 ? 13.633 -3.639 5.137 1 97.94 118 TYR B CA 1
ATOM 1920 C C . TYR B 1 118 ? 12.234 -3.531 5.738 1 97.94 118 TYR B C 1
ATOM 1922 O O . TYR B 1 118 ? 11.844 -2.469 6.23 1 97.94 118 TYR B O 1
ATOM 1930 N N . ALA B 1 119 ? 11.5 -4.621 5.766 1 98.25 119 ALA B N 1
ATOM 1931 C CA . ALA B 1 119 ? 10.125 -4.637 6.266 1 98.25 119 ALA B CA 1
ATOM 1932 C C . ALA B 1 119 ? 10.078 -4.277 7.75 1 98.25 119 ALA B C 1
ATOM 1934 O O . ALA B 1 119 ? 9.242 -3.48 8.172 1 98.25 119 ALA B O 1
ATOM 1935 N N . VAL B 1 120 ? 10.992 -4.82 8.547 1 98.38 120 VAL B N 1
ATOM 1936 C CA . VAL B 1 120 ? 11.031 -4.586 9.992 1 98.38 120 VAL B CA 1
ATOM 1937 C C . VAL B 1 120 ? 11.422 -3.137 10.266 1 98.38 120 VAL B C 1
ATOM 1939 O O . VAL B 1 120 ? 10.852 -2.49 11.148 1 98.38 120 VAL B O 1
ATOM 1942 N N . ALA B 1 121 ? 12.383 -2.637 9.539 1 97.75 121 ALA B N 1
ATOM 1943 C CA . ALA B 1 121 ? 12.82 -1.259 9.727 1 97.75 121 ALA B CA 1
ATOM 1944 C C . ALA B 1 121 ? 11.688 -0.275 9.438 1 97.75 121 ALA B C 1
ATOM 1946 O O . ALA B 1 121 ? 11.461 0.657 10.211 1 97.75 121 ALA B O 1
ATOM 1947 N N . VAL B 1 122 ? 11.039 -0.506 8.367 1 97.12 122 VAL B N 1
ATOM 1948 C CA . VAL B 1 122 ? 9.93 0.37 7.988 1 97.12 122 VAL B CA 1
ATOM 1949 C C . VAL B 1 122 ? 8.82 0.282 9.031 1 97.12 122 VAL B C 1
ATOM 1951 O O . VAL B 1 122 ? 8.289 1.305 9.469 1 97.12 122 VAL B O 1
ATOM 1954 N N . ALA B 1 123 ? 8.469 -0.939 9.445 1 98.12 123 ALA B N 1
ATOM 1955 C CA . ALA B 1 123 ? 7.434 -1.125 10.461 1 98.12 123 ALA B CA 1
ATOM 1956 C C . ALA B 1 123 ? 7.809 -0.419 11.758 1 98.12 123 ALA B C 1
ATOM 1958 O O . ALA B 1 123 ? 6.996 0.308 12.336 1 98.12 123 ALA B O 1
ATOM 1959 N N . ALA B 1 124 ? 9.047 -0.637 12.18 1 97.88 124 ALA B N 1
ATOM 1960 C CA . ALA B 1 124 ? 9.508 -0.047 13.438 1 97.88 124 ALA B CA 1
ATOM 1961 C C . ALA B 1 124 ? 9.453 1.477 13.383 1 97.88 124 ALA B C 1
ATOM 1963 O O . ALA B 1 124 ? 8.992 2.123 14.32 1 97.88 124 ALA B O 1
ATOM 1964 N N . ALA B 1 125 ? 9.906 2.059 12.328 1 95.81 125 ALA B N 1
ATOM 1965 C CA . ALA B 1 125 ? 9.922 3.512 12.18 1 95.81 125 ALA B CA 1
ATOM 1966 C C . ALA B 1 125 ? 8.5 4.074 12.195 1 95.81 125 ALA B C 1
ATOM 1968 O O . ALA B 1 125 ? 8.227 5.059 12.891 1 95.81 125 ALA B O 1
ATOM 1969 N N . CYS B 1 126 ? 7.586 3.473 11.508 1 96.38 126 CYS B N 1
ATOM 1970 C CA . CYS B 1 126 ? 6.211 3.957 11.414 1 96.38 126 CYS B CA 1
ATOM 1971 C C . CYS B 1 126 ? 5.484 3.783 12.75 1 96.38 126 CYS B C 1
ATOM 1973 O O . CYS B 1 126 ? 4.766 4.684 13.188 1 96.38 126 CYS B O 1
ATOM 1975 N N . LEU B 1 127 ? 5.668 2.615 13.328 1 97.19 127 LEU B N 1
ATOM 1976 C CA . LEU B 1 127 ? 5.027 2.375 14.617 1 97.19 127 LEU B CA 1
ATOM 1977 C C . LEU B 1 127 ? 5.535 3.355 15.664 1 97.19 127 LEU B C 1
ATOM 1979 O O . LEU B 1 127 ? 4.754 3.875 16.469 1 97.19 127 LEU B O 1
ATOM 1983 N N . TYR B 1 128 ? 6.848 3.617 15.688 1 95.81 128 TYR B N 1
ATOM 1984 C CA . TYR B 1 128 ? 7.41 4.605 16.609 1 95.81 128 TYR B CA 1
ATOM 1985 C C . TYR B 1 128 ? 6.77 5.973 16.391 1 95.81 128 TYR B C 1
ATOM 1987 O O . TYR B 1 128 ? 6.371 6.637 17.344 1 95.81 128 TYR B O 1
ATOM 1995 N N . ALA B 1 129 ? 6.645 6.367 15.148 1 93 129 ALA B N 1
ATOM 1996 C CA . ALA B 1 129 ? 6.066 7.672 14.828 1 93 129 ALA B CA 1
ATOM 1997 C C . ALA B 1 129 ? 4.613 7.754 15.281 1 93 129 ALA B C 1
ATOM 1999 O O . ALA B 1 129 ? 4.191 8.758 15.859 1 93 129 ALA B O 1
ATOM 2000 N N . ILE B 1 130 ? 3.824 6.719 15.039 1 94.31 130 ILE B N 1
ATOM 2001 C CA . ILE B 1 130 ? 2.414 6.691 15.406 1 94.31 130 ILE B CA 1
ATOM 2002 C C . ILE B 1 130 ? 2.277 6.766 16.922 1 94.31 130 ILE B C 1
ATOM 2004 O O . ILE B 1 130 ? 1.473 7.539 17.453 1 94.31 130 ILE B O 1
ATOM 2008 N N . LEU B 1 131 ? 3.119 6.051 17.609 1 94.94 131 LEU B N 1
ATOM 2009 C CA . LEU B 1 131 ? 3.045 6.004 19.062 1 94.94 131 LEU B CA 1
ATOM 2010 C C . LEU B 1 131 ? 3.502 7.324 19.672 1 94.94 131 LEU B C 1
ATOM 2012 O O . LEU B 1 131 ? 2.918 7.797 20.656 1 94.94 131 LEU B O 1
ATOM 2016 N N . ARG B 1 132 ? 4.523 7.855 19.109 1 92.56 132 ARG B N 1
ATOM 2017 C CA . ARG B 1 132 ? 5.02 9.133 19.609 1 92.56 132 ARG B CA 1
ATOM 2018 C C . ARG B 1 132 ? 3.951 10.219 19.484 1 92.56 132 ARG B C 1
ATOM 2020 O O . ARG B 1 132 ? 3.746 11 20.422 1 92.56 132 ARG B O 1
ATOM 2027 N N . VAL B 1 133 ? 3.256 10.234 18.391 1 89.69 133 VAL B N 1
ATOM 2028 C CA . VAL B 1 133 ? 2.246 11.266 18.141 1 89.69 133 VAL B CA 1
ATOM 2029 C C . VAL B 1 133 ? 0.991 10.953 18.969 1 89.69 133 VAL B C 1
ATOM 2031 O O . VAL B 1 133 ? 0.413 11.852 19.578 1 89.69 133 VAL B O 1
ATOM 2034 N N . SER B 1 134 ? 0.591 9.742 18.953 1 91.12 134 SER B N 1
ATOM 2035 C CA . SER B 1 134 ? -0.662 9.352 19.594 1 91.12 134 SER B CA 1
ATOM 2036 C C . SER B 1 134 ? -0.571 9.492 21.109 1 91.12 134 SER B C 1
ATOM 2038 O O . SER B 1 134 ? -1.545 9.867 21.766 1 91.12 134 SER B O 1
ATOM 2040 N N . LEU B 1 135 ? 0.569 9.258 21.625 1 88.81 135 LEU B N 1
ATOM 2041 C CA . LEU B 1 135 ? 0.725 9.297 23.078 1 88.81 135 LEU B CA 1
ATOM 2042 C C . LEU B 1 135 ? 1.204 10.672 23.531 1 88.81 135 LEU B C 1
ATOM 2044 O O . LEU B 1 135 ? 1.048 11.031 24.703 1 88.81 135 LEU B O 1
ATOM 2048 N N . GLY B 1 136 ? 1.961 11.359 22.703 1 76.5 136 GLY B N 1
ATOM 2049 C CA . GLY B 1 136 ? 2.377 12.711 23.047 1 76.5 136 GLY B CA 1
ATOM 2050 C C . GLY B 1 136 ? 1.223 13.695 23.109 1 76.5 136 GLY B C 1
ATOM 2051 O O . GLY B 1 136 ? 1.319 14.727 23.781 1 76.5 136 GLY B O 1
ATOM 2052 N N . GLY B 1 137 ? 0.237 13.484 22.359 1 63.59 137 GLY B N 1
ATOM 2053 C CA . GLY B 1 137 ? -0.966 14.297 22.469 1 63.59 137 GLY B CA 1
ATOM 2054 C C . GLY B 1 137 ? -1.717 14.07 23.781 1 63.59 137 GLY B C 1
ATOM 2055 O O . GLY B 1 137 ? -2.602 14.852 24.125 1 63.59 137 GLY B O 1
ATOM 2056 N N . LEU B 1 138 ? -1.414 12.984 24.297 1 52.72 138 LEU B N 1
ATOM 2057 C CA . LEU B 1 138 ? -2.025 12.688 25.594 1 52.72 138 LEU B CA 1
ATOM 2058 C C . LEU B 1 138 ? -1.314 13.438 26.703 1 52.72 138 LEU B C 1
ATOM 2060 O O . LEU B 1 138 ? -1.872 13.609 27.797 1 52.72 138 LEU B O 1
ATOM 2064 N N . ALA B 1 139 ? -0.091 13.93 26.422 1 49.16 139 ALA B N 1
ATOM 2065 C CA . ALA B 1 139 ? 0.6 14.648 27.5 1 49.16 139 ALA B CA 1
ATOM 2066 C C . ALA B 1 139 ? 0.341 16.156 27.406 1 49.16 139 ALA B C 1
ATOM 2068 O O . ALA B 1 139 ? 0.077 16.672 26.328 1 49.16 139 ALA B O 1
#

Radius of gyration: 29.94 Å; Cα contacts (8 Å, |Δi|>4): 174; chains: 2; bounding box: 47×118×104 Å

Foldseek 3Di:
DPPPPPVPPPPPVCPPPPVVVVVPPPNPVVVVLVVLLVVLVVVLVVLVVVVVVLVVVCPPPDPLVNLVSLLPPVNLVSQLSNLVSVLSNQLSVVLVVLVVPPDDPVVSVVVNVVSVVVSVVSSVVSNVVSCCSNVVSVD/DPPPPPVPPPPPVCPPPVVVVVVPPPNPVVVVLVVLLVVLVVVLVVLVVVVVVLVVVCPPPDPLVNLVSLLPPVNLVSQLSNLVSVLSNQLSVVLVVLVVPPDDPVVSVVVNVVSVVVSVVSSVVSNVVSCCSNVVSVD

InterPro domains:
  IPR000701 Succinate dehydrogenase/fumarate reductase type B, transmembrane subunit [PF01127] (14-122)
  IPR014312 Succinate dehydrogenase, hydrophobic membrane anchor [TIGR02968] (28-131)
  IPR034804 Fumarate reductase/succinate dehydrogenase, transmembrane subunit [G3DSA:1.20.1300.10] (22-133)
  IPR034804 Fumarate reductase/succinate dehydrogenase, transmembrane subunit [SSF81343] (23-133)

Secondary structure (DSSP, 8-state):
----------------GGGGGGGGSS-HHHHHHHHHHHHHHHHHHHHHHHHHHHHHHHTT--HHHHHHHHHSHHHHHHHHHHHHHHHHHHHHHHHHHHHHH---HHHHHHHHHHHHHHHHHHHHHHHHHHHHHHHHS--/----------------GGGGGGGGSS-HHHHHHHHHHHHHHHHHHHHHHHHHHHHHHHTT--HHHHHHHHHSHHHHHHHHHHHHHHHHHHHHHHHHHHHHH---HHHHHHHHHHHHHHHHHHHHHHHHHHHHHHHHTT-

pLDDT: mean 82.03, std 22.21, range [33.66, 98.69]

Nearest PDB structures (foldseek):
  7jz2-assembly1_D  TM=9.008E-01  e=6.629E-03  Escherichia coli K-12
  2wu5-assembly1_H  TM=8.901E-01  e=6.629E-03  Escherichia coli
  2wdr-assembly1_D  TM=8.032E-01  e=2.688E-03  Escherichia coli
  2wdq-assembly3_H  TM=8.927E-01  e=1.069E-02  Escherichia coli
  2ws3-assembly3_D  TM=7.739E-01  e=9.116E-03  Escherichia coli

Organism: Methylorubrum extorquens (strain ATCC 14718 / DSM 1338 / JCM 2805 / NCIMB 9133 / AM1) (NCBI:txid272630)

Solvent-accessible surface area (backbone atoms only — not comparable to full-atom values): 15536 Å² total; per-residue (Å²): 136,83,80,77,81,75,75,75,81,70,78,66,75,73,72,63,71,64,68,66,60,60,75,67,45,92,52,66,66,59,58,50,50,51,53,48,34,52,50,30,48,56,50,42,59,54,42,50,52,53,48,52,51,53,55,59,68,40,60,91,47,52,64,70,54,40,35,52,51,42,33,34,67,69,51,39,48,53,52,51,51,40,45,55,38,50,34,52,28,49,39,50,52,48,47,54,51,44,67,72,70,41,80,51,67,67,59,36,55,52,49,52,53,49,43,51,50,52,32,49,52,52,41,49,53,51,51,50,52,51,49,52,44,26,52,51,58,71,99,137,84,78,75,80,75,76,74,80,70,77,65,75,75,72,63,71,64,66,67,58,60,75,67,44,92,54,65,66,59,56,51,50,52,54,50,35,52,51,30,49,57,50,44,59,56,43,49,51,52,48,52,52,52,55,58,67,40,59,91,48,51,67,71,55,40,36,51,51,42,34,35,66,70,50,38,48,52,53,50,51,40,45,55,39,52,33,52,29,48,38,48,53,49,48,53,52,43,66,72,72,41,80,51,67,69,59,36,55,53,49,52,51,50,43,53,51,51,33,50,51,53,40,52,54,51,51,50,52,52,48,53,45,28,52,50,60,71,99

Sequence (278 aa):
MSQVDNRQNTALSMRTPRARVKGLGASGHGAGHFWLQRLTGASNALLMLAFVVIIALMAGRTYPQAVALVSHPLVAIILILAVVSVTIHMRLGMQTVIEDYVHSHGLKFAALIANTFYAVAVAAACLYAILRVSLGGLAMSQVDNRQNTALSMRTPRARVKGLGASGHGAGHFWLQRLTGASNALLMLAFVVIIALMAGRTYPQAVALVSHPLVAIILILAVVSVTIHMRLGMQTVIEDYVHSHGLKFAALIANTFYAVAVAAACLYAILRVSLGGLA